Protein AF-A0A485P3T7-F1 (afdb_monomer)

Organism: Lynx pardinus (NCBI:txid191816)

Secondary structure (DSSP, 8-state):
-HHHHHHHHHHHHHHHHHHHHHHHHHHHHHHHHHHHHHHHIIIIIHHHTTSTTSHHHHHHHHHHHHHHHHHHHHHHHHHHHHHHHHHHHHHHHHHHHHHHHHHHHTS-HHHHHHHHHHHHHHHHHHHHHHHHHHHHHHHHHHHHHHHHHHHHHHHHHHHHHHHHHHHHHHHHHHHHHHHHHHHHHHHHHHHHHHHHHHHHHHHHH-----HHHHHHHHHHHHHHHHHHHHHHHHHHHHHHHHHHHHHHHHHHHHHHHHHTTS-----

Foldseek 3Di:
DVVVVVVVVVVVVVVVVVVVVVVVVVVVVVVVVVVVVVCCCPQQCVVCVVPPPDPVSVVSVVVVVVVVVVVVVVVVVVVVVVVVVVVVVVVVVVVVVVVVVVVVVVDDPVVVVVVVVVVVVVVVVVVVVVVVVVVVVVVVVVVVVVVVVVVVVVVVVVVVVVVVVVVVVVVVVVVVVVVVVVVVVVVVVVVVVVVVVVVVVVVVVDDDPDVVVVVVVVVVVVVVVVVVVVVVVVVVVVVVVVVVVVVVVVVVVVVVVVVVPPDDDDD

Mean predicted aligned error: 17.82 Å

InterPro domains:
  IPR025254 CCDC113/CCDC96, coiled-coil [PF13870] (70-243)
  IPR051885 Coiled-coil domain-containing protein involved in ciliogenesis [PTHR15654] (1-259)

Structure (mmCIF, N/CA/C/O backbone):
data_AF-A0A485P3T7-F1
#
_entry.id   AF-A0A485P3T7-F1
#
loop_
_atom_site.group_PDB
_atom_site.id
_atom_site.type_symbol
_atom_site.label_atom_id
_atom_site.label_alt_id
_atom_site.label_comp_id
_atom_site.label_asym_id
_atom_site.label_entity_id
_atom_site.label_seq_id
_atom_site.pdbx_PDB_ins_code
_atom_site.Cartn_x
_atom_site.Cartn_y
_atom_site.Cartn_z
_atom_site.occupancy
_atom_site.B_iso_or_equiv
_atom_site.auth_seq_id
_atom_site.auth_comp_id
_atom_site.auth_asym_id
_atom_site.auth_atom_id
_atom_site.pdbx_PDB_model_num
ATOM 1 N N . MET A 1 1 ? 44.878 -14.339 -35.092 1.00 63.25 1 MET A N 1
ATOM 2 C CA . MET A 1 1 ? 44.291 -15.237 -36.116 1.00 63.25 1 MET A CA 1
ATOM 3 C C . MET A 1 1 ? 42.982 -14.728 -36.736 1.00 63.25 1 MET A C 1
ATOM 5 O O . MET A 1 1 ? 42.980 -14.474 -37.932 1.00 63.25 1 MET A O 1
ATOM 9 N N . LYS A 1 2 ? 41.863 -14.550 -36.001 1.00 70.31 2 LYS A N 1
ATOM 10 C CA . LYS A 1 2 ? 40.599 -14.056 -36.612 1.00 70.31 2 LYS A CA 1
ATOM 11 C C . LYS A 1 2 ? 40.710 -12.625 -37.161 1.00 70.31 2 LYS A C 1
ATOM 13 O O . LYS A 1 2 ? 40.233 -12.372 -38.265 1.00 70.31 2 LYS A O 1
ATOM 18 N N . ASP A 1 3 ? 41.378 -11.730 -36.439 1.00 76.06 3 ASP A N 1
ATOM 19 C CA . ASP A 1 3 ? 41.554 -10.339 -36.882 1.00 76.06 3 ASP A CA 1
ATOM 20 C C . ASP A 1 3 ? 42.570 -10.203 -38.019 1.00 76.06 3 ASP A C 1
ATOM 22 O O . ASP A 1 3 ? 42.353 -9.431 -38.947 1.00 76.06 3 ASP A O 1
ATOM 26 N N . GLU A 1 4 ? 43.611 -11.037 -38.034 1.00 82.75 4 GLU A N 1
ATOM 27 C CA . GLU A 1 4 ? 44.563 -11.118 -39.154 1.00 82.75 4 GLU A CA 1
ATOM 28 C C . GLU A 1 4 ? 43.875 -11.583 -40.443 1.00 82.75 4 GLU A C 1
ATOM 30 O O . GLU A 1 4 ? 44.068 -10.979 -41.497 1.00 82.75 4 GLU A O 1
ATOM 35 N N . ILE A 1 5 ? 43.005 -12.599 -40.365 1.00 83.31 5 ILE A N 1
ATOM 36 C CA . ILE A 1 5 ? 42.215 -13.060 -41.517 1.00 83.31 5 ILE A CA 1
ATOM 37 C C . ILE A 1 5 ? 41.260 -11.958 -42.002 1.00 83.31 5 ILE A C 1
ATOM 39 O O . ILE A 1 5 ? 41.101 -11.771 -43.210 1.00 83.31 5 ILE A O 1
ATOM 43 N N . ARG A 1 6 ? 40.631 -11.205 -41.089 1.00 82.56 6 ARG A N 1
ATOM 44 C CA . ARG A 1 6 ? 39.770 -10.064 -41.449 1.00 82.56 6 ARG A CA 1
ATOM 45 C C . ARG A 1 6 ? 40.560 -8.959 -42.145 1.00 82.56 6 ARG A C 1
ATOM 47 O O . ARG A 1 6 ? 40.122 -8.471 -43.183 1.00 82.56 6 ARG A O 1
ATOM 54 N N . HIS A 1 7 ? 41.731 -8.615 -41.618 1.00 86.75 7 HIS A N 1
ATOM 55 C CA . HIS A 1 7 ? 42.608 -7.610 -42.208 1.00 86.75 7 HIS A CA 1
ATOM 56 C C . HIS A 1 7 ? 43.090 -8.028 -43.605 1.00 86.75 7 HIS A C 1
ATOM 58 O O . HIS A 1 7 ? 43.011 -7.243 -44.546 1.00 86.75 7 HIS A O 1
ATOM 64 N N . MET A 1 8 ? 43.509 -9.286 -43.780 1.00 89.00 8 MET A N 1
ATOM 65 C CA . MET A 1 8 ? 43.895 -9.813 -45.094 1.00 89.00 8 MET A CA 1
ATOM 66 C C . MET A 1 8 ? 42.755 -9.745 -46.114 1.00 89.00 8 MET A C 1
ATOM 68 O O . MET A 1 8 ? 42.984 -9.329 -47.247 1.00 89.00 8 MET A O 1
ATOM 72 N N . ARG A 1 9 ? 41.524 -10.100 -45.722 1.00 86.88 9 ARG A N 1
ATOM 73 C CA . ARG A 1 9 ? 40.349 -9.985 -46.603 1.00 86.88 9 ARG A CA 1
ATOM 74 C C . ARG A 1 9 ? 40.060 -8.538 -46.986 1.00 86.88 9 ARG A C 1
ATOM 76 O O . ARG A 1 9 ? 39.824 -8.266 -48.154 1.00 86.88 9 ARG A O 1
ATOM 83 N N . ALA A 1 10 ? 40.121 -7.614 -46.028 1.00 86.50 10 ALA A N 1
ATOM 84 C CA . ALA A 1 10 ? 39.911 -6.194 -46.296 1.00 86.50 10 ALA A CA 1
ATOM 85 C C . ALA A 1 10 ? 40.976 -5.615 -47.245 1.00 86.50 10 ALA A C 1
ATOM 87 O O . ALA A 1 10 ? 40.668 -4.743 -48.054 1.00 86.50 10 ALA A O 1
ATOM 88 N N . ASN A 1 11 ? 42.221 -6.093 -47.162 1.00 89.81 11 ASN A N 1
ATOM 89 C CA . ASN A 1 11 ? 43.279 -5.712 -48.097 1.00 89.81 11 ASN A CA 1
ATOM 90 C C . ASN A 1 11 ? 42.995 -6.242 -49.505 1.00 89.81 11 ASN A C 1
ATOM 92 O O . ASN A 1 11 ? 42.979 -5.454 -50.443 1.00 89.81 11 ASN A O 1
ATOM 96 N N . ALA A 1 12 ? 42.709 -7.541 -49.631 1.00 90.94 12 ALA A N 1
ATOM 97 C CA . ALA A 1 12 ? 42.424 -8.168 -50.920 1.00 90.94 12 ALA A CA 1
ATOM 98 C C . ALA A 1 12 ? 41.216 -7.528 -51.623 1.00 90.94 12 ALA A C 1
ATOM 100 O O . ALA A 1 12 ? 41.260 -7.288 -52.824 1.00 90.94 12 ALA A O 1
ATOM 101 N N . GLU A 1 13 ? 40.168 -7.191 -50.868 1.00 90.06 13 GLU A N 1
ATOM 102 C CA . GLU A 1 13 ? 38.990 -6.488 -51.384 1.00 90.06 13 GLU A CA 1
ATOM 103 C C . GLU A 1 13 ? 39.344 -5.090 -51.917 1.00 90.06 13 GLU A C 1
ATOM 105 O O . GLU A 1 13 ? 38.904 -4.699 -52.994 1.00 90.06 13 GLU A O 1
ATOM 110 N N . ARG A 1 14 ? 40.185 -4.336 -5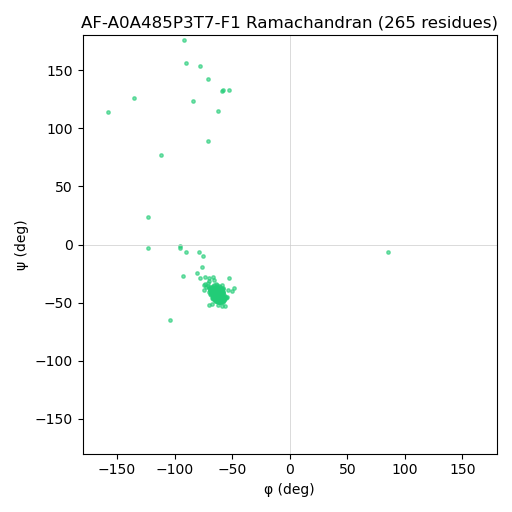1.195 1.00 89.94 14 ARG A N 1
ATOM 111 C CA . ARG A 1 14 ? 40.657 -3.022 -51.661 1.00 89.94 14 ARG A CA 1
ATOM 112 C C . ARG A 1 14 ? 41.475 -3.125 -52.942 1.00 89.94 14 ARG A C 1
ATOM 114 O O . ARG A 1 14 ? 41.328 -2.275 -53.817 1.00 89.94 14 ARG A O 1
ATOM 121 N N . ASP A 1 15 ? 42.333 -4.133 -53.031 1.00 93.06 15 ASP A N 1
ATOM 122 C CA . ASP A 1 15 ? 43.182 -4.344 -54.201 1.00 93.06 15 ASP A CA 1
ATOM 123 C C . ASP A 1 15 ? 42.337 -4.768 -55.412 1.00 93.06 15 ASP A C 1
ATOM 125 O O . ASP A 1 15 ? 42.531 -4.243 -56.508 1.00 93.06 15 ASP A O 1
ATOM 129 N N . LEU A 1 16 ? 41.334 -5.630 -55.208 1.00 94.00 16 LEU A N 1
ATOM 130 C CA . LEU A 1 16 ? 40.371 -6.011 -56.243 1.00 94.00 16 LEU A CA 1
ATOM 131 C C . LEU A 1 16 ? 39.621 -4.787 -56.783 1.00 94.00 16 LEU A C 1
ATOM 133 O O . LEU A 1 16 ? 39.669 -4.528 -57.983 1.00 94.00 16 LEU A O 1
ATOM 137 N N . GLN A 1 17 ? 39.027 -3.983 -55.896 1.00 92.62 17 GLN A N 1
ATOM 138 C CA . GLN A 1 17 ? 38.316 -2.756 -56.276 1.00 92.62 17 GLN A CA 1
ATOM 139 C C . GLN A 1 17 ? 39.223 -1.763 -57.015 1.00 92.62 17 GLN A C 1
ATOM 141 O O . GLN A 1 17 ? 38.782 -1.053 -57.920 1.00 92.62 17 GLN A O 1
ATOM 146 N N . HIS A 1 18 ? 40.507 -1.695 -56.648 1.00 92.81 18 HIS A N 1
ATOM 147 C CA . HIS A 1 18 ? 41.472 -0.856 -57.349 1.00 92.81 18 HIS A CA 1
ATOM 148 C C . HIS A 1 18 ? 41.729 -1.348 -58.778 1.00 92.81 18 HIS A C 1
ATOM 150 O O . HIS A 1 18 ? 41.745 -0.541 -59.708 1.00 92.81 18 HIS A O 1
ATOM 156 N N . HIS A 1 19 ? 41.910 -2.656 -58.962 1.00 94.31 19 HIS A N 1
ATOM 157 C CA . HIS A 1 19 ? 42.117 -3.246 -60.281 1.00 94.31 19 HIS A CA 1
ATOM 158 C C . HIS A 1 19 ? 40.878 -3.143 -61.174 1.00 94.31 19 HIS A C 1
ATOM 160 O O . HIS A 1 19 ? 41.018 -2.795 -62.345 1.00 94.31 19 HIS A O 1
ATOM 166 N N . GLU A 1 20 ? 39.681 -3.363 -60.628 1.00 94.69 20 GLU A N 1
ATOM 167 C CA . GLU A 1 20 ? 38.414 -3.157 -61.342 1.00 94.69 20 GLU A CA 1
ATOM 168 C C . GLU A 1 20 ? 38.293 -1.715 -61.849 1.00 94.69 20 GLU A C 1
ATOM 170 O O . GLU A 1 20 ? 38.055 -1.498 -63.036 1.00 94.69 20 GLU A O 1
ATOM 175 N N . ALA A 1 21 ? 38.587 -0.725 -61.000 1.00 93.00 21 ALA A N 1
ATOM 176 C CA . ALA A 1 21 ? 38.562 0.682 -61.398 1.00 93.00 21 ALA A CA 1
ATOM 177 C C . ALA A 1 21 ? 39.558 1.009 -62.530 1.00 93.00 21 ALA A C 1
ATOM 179 O O . ALA A 1 21 ? 39.250 1.819 -63.406 1.00 93.00 21 ALA A O 1
ATOM 180 N N . ILE A 1 22 ? 40.744 0.384 -62.538 1.00 94.94 22 ILE A N 1
ATOM 181 C CA . ILE A 1 22 ? 41.731 0.551 -63.621 1.00 94.94 22 ILE A CA 1
ATOM 182 C C . ILE A 1 22 ? 41.206 -0.040 -64.934 1.00 94.94 22 ILE A C 1
ATOM 184 O O . ILE A 1 22 ? 41.377 0.570 -65.992 1.00 94.94 22 ILE A O 1
ATOM 188 N N . ILE A 1 23 ? 40.590 -1.224 -64.882 1.00 95.06 23 ILE A N 1
ATOM 189 C CA . ILE A 1 23 ? 40.032 -1.884 -66.068 1.00 95.06 23 ILE A CA 1
ATOM 190 C C . ILE A 1 23 ? 38.906 -1.029 -66.655 1.00 95.06 23 ILE A C 1
ATOM 192 O O . ILE A 1 23 ? 38.946 -0.714 -67.844 1.00 95.06 23 ILE A O 1
ATOM 196 N N . GLU A 1 24 ? 37.969 -0.571 -65.824 1.00 94.06 24 GLU A N 1
ATOM 197 C CA . GLU A 1 24 ? 36.882 0.313 -66.255 1.00 94.06 24 GLU A CA 1
ATOM 198 C C . GLU A 1 24 ? 37.412 1.617 -66.878 1.00 94.06 24 GLU A C 1
ATOM 200 O O . GLU A 1 24 ? 36.920 2.062 -67.919 1.00 94.06 24 GLU A O 1
ATOM 205 N N . GLU A 1 25 ? 38.451 2.231 -66.294 1.00 93.38 25 GLU A N 1
ATOM 206 C CA . GLU A 1 25 ? 39.099 3.417 -66.871 1.00 93.38 25 GLU A CA 1
ATOM 207 C C . GLU A 1 25 ? 39.685 3.125 -68.260 1.00 93.38 25 GLU A C 1
ATOM 209 O O . GLU A 1 25 ? 39.501 3.911 -69.198 1.00 93.38 25 GLU A O 1
ATOM 214 N N . ALA A 1 26 ? 40.378 1.995 -68.410 1.00 93.88 26 ALA A N 1
ATOM 215 C CA . ALA A 1 26 ? 40.984 1.596 -69.672 1.00 93.88 26 ALA A CA 1
ATOM 216 C C . ALA A 1 26 ? 39.928 1.339 -70.760 1.00 93.88 26 ALA A C 1
ATOM 218 O O . ALA A 1 26 ? 40.103 1.784 -71.899 1.00 93.88 26 ALA A O 1
ATOM 219 N N . GLU A 1 27 ? 38.818 0.686 -70.413 1.00 94.88 27 GLU A N 1
ATOM 220 C CA . GLU A 1 27 ? 37.687 0.452 -71.315 1.00 94.88 27 GLU A CA 1
ATOM 221 C C . GLU A 1 27 ? 37.027 1.764 -71.755 1.00 94.88 27 GLU A C 1
ATOM 223 O O . GLU A 1 27 ? 36.823 1.989 -72.954 1.00 94.88 27 GLU A O 1
ATOM 228 N N . MET A 1 28 ? 36.763 2.678 -70.814 1.00 92.44 28 MET A N 1
ATOM 229 C CA . MET A 1 28 ? 36.232 4.008 -71.130 1.00 92.44 28 MET A CA 1
ATOM 230 C C . MET A 1 28 ? 37.170 4.769 -72.071 1.00 92.44 28 MET A C 1
ATOM 232 O O . MET A 1 28 ? 36.737 5.298 -73.100 1.00 92.44 28 MET A O 1
ATOM 236 N N . ARG A 1 29 ? 38.473 4.766 -71.773 1.00 93.06 29 ARG A N 1
ATOM 237 C CA . ARG A 1 29 ? 39.491 5.425 -72.598 1.00 93.06 29 ARG A CA 1
ATOM 238 C C . ARG A 1 29 ? 39.573 4.822 -73.997 1.00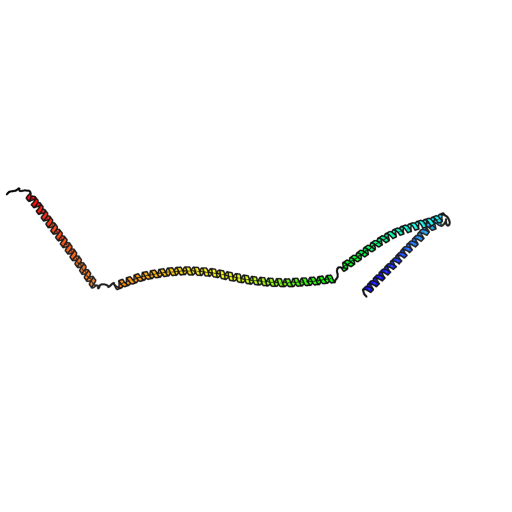 93.06 29 ARG A C 1
ATOM 240 O O . ARG A 1 29 ? 39.725 5.560 -74.971 1.00 93.06 29 ARG A O 1
ATOM 247 N N . TRP A 1 30 ? 39.466 3.502 -74.123 1.00 94.25 30 TRP A N 1
ATOM 248 C CA . TRP A 1 30 ? 39.447 2.828 -75.420 1.00 94.25 30 TRP A CA 1
ATOM 249 C C . TRP A 1 30 ? 38.276 3.313 -76.281 1.00 94.25 30 TRP A C 1
ATOM 251 O O . TRP A 1 30 ? 38.476 3.735 -77.424 1.00 94.25 30 TRP A O 1
ATOM 261 N N . VAL A 1 31 ? 37.068 3.345 -75.709 1.00 95.31 31 VAL A N 1
ATOM 262 C CA . VAL A 1 31 ? 35.861 3.837 -76.390 1.00 95.31 31 VAL A CA 1
ATOM 263 C C . VAL A 1 31 ? 36.021 5.297 -76.826 1.00 95.31 31 VAL A C 1
ATOM 265 O O . VAL A 1 31 ? 35.663 5.649 -77.956 1.00 95.31 31 VAL A O 1
ATOM 268 N N . GLU A 1 32 ? 36.586 6.151 -75.972 1.00 90.44 32 GLU A N 1
ATOM 269 C CA . GLU A 1 32 ? 36.859 7.556 -76.293 1.00 90.44 32 GLU A CA 1
ATOM 270 C C . GLU A 1 32 ? 37.859 7.714 -77.444 1.00 90.44 32 GLU A C 1
ATOM 272 O O . GLU A 1 32 ? 37.621 8.504 -78.360 1.00 90.44 32 GLU A O 1
ATOM 277 N N . VAL A 1 33 ? 38.949 6.941 -77.446 1.00 93.25 33 VAL A N 1
ATOM 278 C CA . VAL A 1 33 ? 39.955 6.969 -78.518 1.00 93.25 33 VAL A CA 1
ATOM 279 C C . VAL A 1 33 ? 39.353 6.497 -79.838 1.00 93.25 33 VAL A C 1
ATOM 281 O O . VAL A 1 33 ? 39.522 7.168 -80.858 1.00 93.25 33 VAL A O 1
ATOM 284 N N . CYS A 1 34 ? 38.606 5.389 -79.841 1.00 95.00 34 CYS A N 1
ATOM 285 C CA . CYS A 1 34 ? 37.917 4.908 -81.040 1.00 95.00 34 CYS A CA 1
ATOM 286 C C . CYS A 1 34 ? 36.968 5.970 -81.609 1.00 95.00 34 CYS A C 1
ATOM 288 O O . CYS A 1 34 ? 36.964 6.214 -82.822 1.00 95.00 34 CYS A O 1
ATOM 290 N N . ARG A 1 35 ? 36.209 6.648 -80.738 1.00 93.00 35 ARG A N 1
ATOM 291 C CA . ARG A 1 35 ? 35.331 7.758 -81.124 1.00 93.00 35 ARG A CA 1
ATOM 292 C C . ARG A 1 35 ? 36.125 8.925 -81.709 1.00 93.00 35 ARG A C 1
ATOM 294 O O . ARG A 1 35 ? 35.800 9.375 -82.804 1.00 93.00 35 ARG A O 1
ATOM 301 N N . ALA A 1 36 ? 37.194 9.361 -81.046 1.00 90.31 36 ALA A N 1
ATOM 302 C CA . ALA A 1 36 ? 38.037 10.463 -81.508 1.00 90.31 36 ALA A CA 1
ATOM 303 C C . ALA A 1 36 ? 38.680 10.168 -82.875 1.00 90.31 36 ALA A C 1
ATOM 305 O O . ALA A 1 36 ? 38.719 11.033 -83.750 1.00 90.31 36 ALA A O 1
ATOM 306 N N . VAL A 1 37 ? 39.133 8.931 -83.103 1.00 92.50 37 VAL A N 1
ATOM 307 C CA . VAL A 1 37 ? 39.666 8.491 -84.401 1.00 92.50 37 VAL A CA 1
ATOM 308 C C . VAL A 1 37 ? 38.584 8.530 -85.482 1.00 92.50 37 VAL A C 1
ATOM 310 O O . VAL A 1 37 ? 38.852 8.973 -86.603 1.00 92.50 37 VAL A O 1
ATOM 313 N N . HIS A 1 38 ? 37.367 8.072 -85.174 1.00 93.44 38 HIS A N 1
ATOM 314 C CA . HIS A 1 38 ? 36.245 8.113 -86.111 1.00 93.44 38 HIS A CA 1
ATOM 315 C C . HIS A 1 38 ? 35.853 9.554 -86.471 1.00 93.44 38 HIS A C 1
ATOM 317 O O . HIS A 1 38 ? 35.751 9.879 -87.656 1.00 93.44 38 HIS A O 1
ATOM 323 N N . GLU A 1 39 ? 35.685 10.419 -85.470 1.00 91.06 39 GLU A N 1
ATOM 324 C CA . GLU A 1 39 ? 35.351 11.837 -85.647 1.00 91.06 39 GLU A CA 1
ATOM 325 C C . GLU A 1 39 ? 36.430 12.565 -86.454 1.00 91.06 39 GLU A C 1
ATOM 327 O O . GLU A 1 39 ? 36.116 13.234 -87.436 1.00 91.06 39 GLU A O 1
ATOM 332 N N . PHE A 1 40 ? 37.714 12.347 -86.153 1.00 91.88 40 PHE A N 1
ATOM 333 C CA . PHE A 1 40 ? 38.808 12.937 -86.926 1.00 91.88 40 PHE A CA 1
ATOM 334 C C . PHE A 1 40 ? 38.803 12.481 -88.392 1.00 91.88 40 PHE A C 1
ATOM 336 O O . PHE A 1 40 ? 38.930 13.295 -89.314 1.00 91.88 40 PHE A O 1
ATOM 343 N N . LYS A 1 41 ? 38.615 11.176 -88.638 1.00 91.44 41 LYS A N 1
ATOM 344 C CA . LYS A 1 41 ? 38.497 10.639 -90.003 1.00 91.44 41 LYS A CA 1
ATOM 345 C C . LYS A 1 41 ? 37.331 11.287 -90.751 1.00 91.44 41 LYS A C 1
ATOM 347 O O . LYS A 1 41 ? 37.482 11.644 -91.921 1.00 91.44 41 LYS A O 1
ATOM 352 N N . LYS A 1 42 ? 36.181 11.430 -90.091 1.00 89.88 42 LYS A N 1
ATOM 353 C CA . LYS A 1 42 ? 34.953 11.978 -90.673 1.00 89.88 42 LYS A CA 1
ATOM 354 C C . LYS A 1 42 ? 35.058 13.479 -90.944 1.00 89.88 42 LYS A C 1
ATOM 356 O O . LYS A 1 42 ? 34.810 13.898 -92.070 1.00 89.88 42 LYS A O 1
ATOM 361 N N . ASP A 1 43 ? 35.444 14.264 -89.948 1.00 86.31 43 ASP A N 1
ATOM 362 C CA . ASP A 1 43 ? 35.284 15.720 -89.967 1.00 86.31 43 ASP A CA 1
ATOM 363 C C . ASP A 1 43 ? 36.522 16.441 -90.516 1.00 86.31 43 ASP A C 1
ATOM 365 O O . ASP A 1 43 ? 36.412 17.530 -91.094 1.00 86.31 43 ASP A O 1
ATOM 369 N N . VAL A 1 44 ? 37.701 15.822 -90.381 1.00 88.44 44 VAL A N 1
ATOM 370 C CA . VAL A 1 44 ? 38.973 16.371 -90.861 1.00 88.44 44 VAL A CA 1
ATOM 371 C C . VAL A 1 44 ? 39.412 15.668 -92.142 1.00 88.44 44 VAL A C 1
ATOM 373 O O . VAL A 1 44 ? 39.433 16.310 -93.192 1.00 88.44 44 VAL A O 1
ATOM 376 N N . LEU A 1 45 ? 39.715 14.363 -92.104 1.00 86.69 45 LEU A N 1
ATOM 377 C CA . LEU A 1 45 ? 40.362 13.678 -93.238 1.00 86.69 45 LEU A CA 1
ATOM 378 C C . LEU A 1 45 ? 39.501 13.639 -94.506 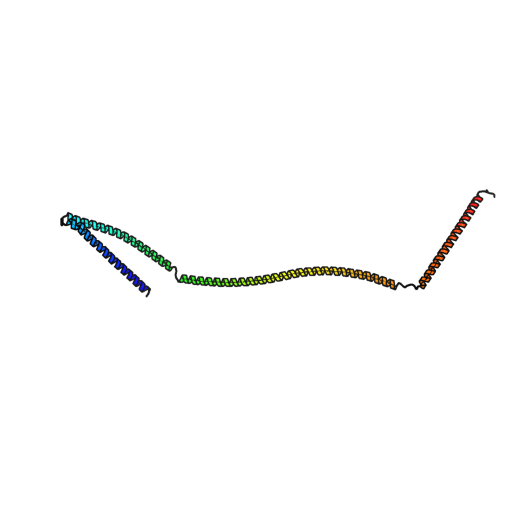1.00 86.69 45 LEU A C 1
ATOM 380 O O . LEU A 1 45 ? 40.010 13.948 -95.585 1.00 86.69 45 LEU A O 1
ATOM 384 N N . LYS A 1 46 ? 38.205 13.311 -94.400 1.00 87.00 46 LYS A N 1
ATOM 385 C CA . LYS A 1 46 ? 37.300 13.331 -95.568 1.00 87.00 46 LYS A CA 1
ATOM 386 C C . LYS A 1 46 ? 37.152 14.740 -96.151 1.00 87.00 46 LYS A C 1
ATOM 388 O O . LYS A 1 46 ? 37.140 14.894 -97.368 1.00 87.00 46 LYS A O 1
ATOM 393 N N . THR A 1 47 ? 37.114 15.763 -95.298 1.00 84.00 47 THR A N 1
ATOM 394 C CA . THR A 1 47 ? 36.951 17.169 -95.700 1.00 84.00 47 THR A CA 1
ATOM 395 C C . THR A 1 47 ? 38.175 17.715 -96.441 1.00 84.00 47 THR A C 1
ATOM 397 O O . THR A 1 47 ? 38.031 18.463 -97.407 1.00 84.00 47 THR A O 1
ATOM 400 N N . ILE A 1 48 ? 39.389 17.341 -96.020 1.00 87.88 48 ILE A N 1
ATOM 401 C CA . ILE A 1 48 ? 40.641 17.859 -96.602 1.00 87.88 48 ILE A CA 1
ATOM 402 C C . ILE A 1 48 ? 41.242 16.958 -97.689 1.00 87.88 48 ILE A C 1
ATOM 404 O O . ILE A 1 48 ? 42.242 17.339 -98.294 1.00 87.88 48 ILE A O 1
ATOM 408 N N . SER A 1 49 ? 40.648 15.790 -97.963 1.00 80.19 49 SER A N 1
ATOM 409 C CA . SER A 1 49 ? 41.197 14.749 -98.851 1.00 80.19 49 SER A CA 1
ATOM 410 C C . SER A 1 49 ? 41.655 15.271 -100.223 1.00 80.19 49 SER A C 1
ATOM 412 O O . SER A 1 49 ? 42.726 14.891 -100.687 1.00 80.19 49 SER A O 1
ATOM 414 N N . LYS A 1 50 ? 40.907 16.200 -100.835 1.00 78.00 50 LYS A N 1
ATOM 415 C CA . LYS A 1 50 ? 41.235 16.801 -102.146 1.00 78.00 50 LYS A CA 1
ATOM 416 C C . LYS A 1 50 ? 42.098 18.072 -102.071 1.00 78.00 50 LYS A C 1
ATOM 418 O O . LYS A 1 50 ? 42.484 18.603 -103.102 1.00 78.00 50 LYS A O 1
ATOM 423 N N . LYS A 1 51 ? 42.365 18.594 -100.868 1.00 79.56 51 LYS A N 1
ATOM 424 C CA . LYS A 1 51 ? 43.082 19.863 -100.616 1.00 79.56 51 LYS A CA 1
ATOM 425 C C . LYS A 1 51 ? 44.316 19.661 -99.728 1.00 79.56 51 LYS A C 1
ATOM 427 O O . LYS A 1 51 ? 44.748 20.583 -99.032 1.00 79.56 51 LYS A O 1
ATOM 432 N N . LYS A 1 52 ? 44.858 18.442 -99.699 1.00 79.19 52 LYS A N 1
ATOM 433 C CA . LYS A 1 52 ? 46.011 18.071 -98.871 1.00 79.19 52 LYS A CA 1
ATOM 434 C C . LYS A 1 52 ? 47.221 18.945 -99.228 1.00 79.19 52 LYS A C 1
ATOM 436 O O . LYS A 1 52 ? 47.511 19.136 -100.401 1.00 79.19 52 LYS A O 1
ATOM 441 N N . GLY A 1 53 ? 47.891 19.495 -98.214 1.00 76.44 53 GLY A N 1
ATOM 442 C CA . GLY A 1 53 ? 49.016 20.426 -98.386 1.00 76.44 53 GLY A CA 1
ATOM 443 C C . GLY A 1 53 ? 48.619 21.898 -98.565 1.00 76.44 53 GLY A C 1
ATOM 444 O O . GLY A 1 53 ? 49.490 22.759 -98.548 1.00 76.44 53 GLY A O 1
ATOM 445 N N . SER A 1 54 ? 47.323 22.215 -98.688 1.00 88.00 54 SER A N 1
ATOM 446 C CA . SER A 1 54 ? 46.861 23.608 -98.730 1.00 88.00 54 SER A CA 1
ATOM 447 C C . SER A 1 54 ? 46.822 24.254 -97.343 1.00 88.00 54 SER A C 1
ATOM 449 O O . SER A 1 54 ? 46.569 23.588 -96.336 1.00 88.00 54 SER A O 1
ATOM 451 N N . ILE A 1 55 ? 46.955 25.583 -97.307 1.00 86.50 55 ILE A N 1
ATOM 452 C CA . ILE A 1 55 ? 46.795 26.401 -96.093 1.00 86.50 55 ILE A CA 1
ATOM 453 C C . ILE A 1 55 ? 45.442 26.120 -95.414 1.00 86.50 55 ILE A C 1
ATOM 455 O O . ILE A 1 55 ? 45.375 25.985 -94.194 1.00 86.50 55 ILE A O 1
ATOM 459 N N . LEU A 1 56 ? 44.375 25.941 -96.202 1.00 84.31 56 LEU A N 1
ATOM 460 C CA . LEU A 1 56 ? 43.034 25.641 -95.693 1.00 84.31 56 LEU A CA 1
ATOM 461 C C . LEU A 1 56 ? 42.962 24.275 -94.987 1.00 84.31 56 LEU A C 1
ATOM 463 O O . LEU A 1 56 ? 42.265 24.133 -93.981 1.00 84.31 56 LEU A O 1
ATOM 467 N N . ALA A 1 57 ? 43.682 23.266 -95.489 1.00 87.44 57 ALA A N 1
ATOM 468 C CA . ALA A 1 57 ? 43.757 21.962 -94.833 1.00 87.44 57 ALA A CA 1
ATOM 469 C C . ALA A 1 57 ? 44.486 22.056 -93.485 1.00 87.44 57 ALA A C 1
ATOM 471 O O . ALA A 1 57 ? 44.000 21.510 -92.495 1.00 87.44 57 ALA A O 1
ATOM 472 N N . THR A 1 58 ? 45.590 22.806 -93.425 1.00 88.56 58 THR A N 1
ATOM 473 C CA . THR A 1 58 ? 46.322 23.065 -92.175 1.00 88.56 58 THR A CA 1
ATOM 474 C C . THR A 1 58 ? 45.455 23.820 -91.166 1.00 88.56 58 THR A C 1
ATOM 476 O O . THR A 1 58 ? 45.357 23.400 -90.017 1.00 88.56 58 THR A O 1
ATOM 479 N N . GLN A 1 59 ? 44.738 24.865 -91.593 1.00 89.31 59 GLN A N 1
ATOM 480 C CA . GLN A 1 59 ? 43.797 25.605 -90.739 1.00 89.31 59 GLN A CA 1
ATOM 481 C C . GLN A 1 59 ? 42.691 24.711 -90.166 1.00 89.31 59 GLN A C 1
ATOM 483 O O . GLN A 1 59 ? 42.338 24.839 -88.995 1.00 89.31 59 GLN A O 1
ATOM 488 N N . LYS A 1 60 ? 42.158 23.770 -90.956 1.00 89.12 60 LYS A N 1
ATOM 489 C CA . LYS A 1 60 ? 41.129 22.832 -90.484 1.00 89.12 60 LYS A CA 1
ATOM 490 C C . LYS A 1 60 ? 41.663 21.879 -89.410 1.00 89.12 60 LYS A C 1
ATOM 492 O O . LYS A 1 60 ? 40.950 21.612 -88.444 1.00 89.12 60 LYS A O 1
ATOM 497 N N . VAL A 1 61 ? 42.895 21.387 -89.568 1.00 90.31 61 VAL A N 1
ATOM 498 C CA . VAL A 1 61 ? 43.565 20.543 -88.565 1.00 90.31 61 VAL A CA 1
ATOM 499 C C . VAL A 1 61 ? 43.851 21.341 -87.291 1.00 90.31 61 VAL A C 1
ATOM 501 O O . VAL A 1 61 ? 43.530 20.861 -86.208 1.00 90.31 61 VAL A O 1
ATOM 504 N N . MET A 1 62 ? 44.377 22.567 -87.407 1.00 91.31 62 MET A N 1
ATOM 505 C CA . MET A 1 62 ? 44.633 23.439 -86.250 1.00 91.31 62 MET A CA 1
ATOM 506 C C . MET A 1 62 ? 43.348 23.730 -85.473 1.00 91.31 62 MET A C 1
ATOM 508 O O . MET A 1 62 ? 43.305 23.491 -84.271 1.00 91.31 62 MET A O 1
ATOM 512 N N . LYS A 1 63 ? 42.267 24.112 -86.167 1.00 91.94 63 LYS A N 1
ATOM 513 C CA . LYS A 1 63 ? 40.966 24.351 -85.530 1.00 91.94 63 LYS A CA 1
ATOM 514 C C . LYS A 1 63 ? 40.436 23.114 -84.798 1.00 91.94 63 LYS A C 1
ATOM 516 O O . LYS A 1 63 ? 39.934 23.232 -83.689 1.00 91.94 63 LYS A O 1
ATOM 521 N N . TYR A 1 64 ? 40.560 21.923 -85.391 1.00 92.12 64 TYR A N 1
ATOM 522 C CA . TYR A 1 64 ? 40.171 20.680 -84.717 1.00 92.12 64 TYR A CA 1
ATOM 523 C C . TYR A 1 64 ? 40.979 20.453 -83.432 1.00 92.12 64 TYR A C 1
ATOM 525 O O . TYR A 1 64 ? 40.407 20.100 -82.404 1.00 92.12 64 TYR A O 1
ATOM 533 N N . ILE A 1 65 ? 42.297 20.673 -83.470 1.00 91.00 65 ILE A N 1
ATOM 534 C CA . ILE A 1 65 ? 43.165 20.533 -82.293 1.00 91.00 65 ILE A CA 1
ATOM 535 C C . ILE A 1 65 ? 42.775 21.548 -81.208 1.00 91.00 65 ILE A C 1
ATOM 537 O O . ILE A 1 65 ? 42.661 21.170 -80.043 1.00 91.00 65 ILE A O 1
ATOM 541 N N . GLU A 1 66 ? 42.522 22.805 -81.575 1.00 94.56 66 GLU A N 1
ATOM 542 C CA . GLU A 1 66 ? 42.059 23.855 -80.658 1.00 94.56 66 GLU A CA 1
ATOM 543 C C . GLU A 1 66 ? 40.708 23.506 -80.019 1.00 94.56 66 GLU A C 1
ATOM 545 O O . GLU A 1 66 ? 40.578 23.540 -78.793 1.00 94.56 66 GLU A O 1
ATOM 550 N N . ASP A 1 67 ? 39.722 23.098 -80.823 1.00 93.19 67 ASP A N 1
ATOM 551 C CA . ASP A 1 67 ? 38.398 22.690 -80.345 1.00 93.19 67 ASP A CA 1
ATOM 552 C C . ASP A 1 67 ? 38.497 21.482 -79.394 1.00 93.19 67 ASP A C 1
ATOM 554 O O . ASP A 1 67 ? 37.829 21.443 -78.356 1.00 93.19 67 ASP A O 1
ATOM 558 N N . MET A 1 68 ? 39.359 20.506 -79.703 1.00 90.81 68 MET A N 1
ATOM 559 C CA . MET A 1 68 ? 39.601 19.341 -78.845 1.00 90.81 68 MET A CA 1
ATOM 560 C C . MET A 1 68 ? 40.311 19.708 -77.541 1.00 90.81 68 MET A C 1
ATOM 562 O O . MET A 1 68 ? 39.919 19.211 -76.482 1.00 90.81 68 MET A O 1
ATOM 566 N N . ASN A 1 69 ? 41.303 20.600 -77.585 1.00 93.12 69 ASN A N 1
ATOM 567 C CA . ASN A 1 69 ? 41.960 21.113 -76.383 1.00 93.12 69 ASN A CA 1
ATOM 568 C C . ASN A 1 69 ? 40.945 21.827 -75.482 1.00 93.12 69 ASN A C 1
ATOM 570 O O . ASN A 1 69 ? 40.834 21.481 -74.309 1.00 93.12 69 ASN A O 1
ATOM 574 N N . ARG A 1 70 ? 40.107 22.707 -76.048 1.00 95.75 70 ARG A N 1
ATOM 575 C CA . ARG A 1 70 ? 39.054 23.409 -75.301 1.00 95.75 70 ARG A CA 1
ATOM 576 C C . ARG A 1 70 ? 38.043 22.449 -74.666 1.00 95.75 70 ARG A C 1
ATOM 578 O O . ARG A 1 70 ? 37.635 22.644 -73.523 1.00 95.75 70 ARG A O 1
ATOM 585 N N . ARG A 1 71 ? 37.623 21.398 -75.383 1.00 91.50 71 ARG A N 1
ATOM 586 C CA . ARG A 1 71 ? 36.742 20.351 -74.826 1.00 91.50 71 ARG A CA 1
ATOM 587 C C . ARG A 1 71 ? 37.406 19.616 -73.662 1.00 91.50 71 ARG A C 1
ATOM 589 O O . ARG A 1 71 ? 36.744 19.374 -72.653 1.00 91.50 71 ARG A O 1
ATOM 596 N N . ARG A 1 72 ? 38.692 19.276 -73.795 1.00 91.38 72 ARG A N 1
ATOM 597 C CA . ARG A 1 72 ? 39.465 18.596 -72.750 1.00 91.38 72 ARG A CA 1
ATOM 598 C C . ARG A 1 72 ? 39.633 19.475 -71.511 1.00 91.38 72 ARG A C 1
ATOM 600 O O . ARG A 1 72 ? 39.442 18.972 -70.410 1.00 91.38 72 ARG A O 1
ATOM 607 N N . ASP A 1 73 ? 39.903 20.766 -71.681 1.00 95.06 73 ASP A N 1
ATOM 608 C CA . ASP A 1 73 ? 40.020 21.716 -70.567 1.00 95.06 73 ASP A CA 1
ATOM 609 C C . ASP A 1 73 ? 38.686 21.871 -69.823 1.00 95.06 73 ASP A C 1
ATOM 611 O O . ASP A 1 73 ? 38.630 21.695 -68.607 1.00 95.06 73 ASP A O 1
ATOM 615 N N . ASN A 1 74 ? 37.575 22.030 -70.549 1.00 94.62 74 ASN A N 1
ATOM 616 C CA . ASN A 1 74 ? 36.240 22.057 -69.939 1.00 94.62 74 ASN A CA 1
ATOM 617 C C . ASN A 1 74 ? 35.920 20.770 -69.157 1.00 94.62 74 ASN A C 1
ATOM 619 O O . ASN A 1 74 ? 35.250 20.811 -68.124 1.00 94.62 74 ASN A O 1
ATOM 623 N N . MET A 1 75 ? 36.347 19.608 -69.664 1.00 92.44 75 MET A N 1
ATOM 624 C CA . MET A 1 75 ? 36.155 18.334 -68.969 1.00 92.44 75 MET A CA 1
ATOM 625 C C . MET A 1 75 ? 37.023 18.252 -67.713 1.00 92.44 75 MET A C 1
ATOM 627 O O . MET A 1 75 ? 36.536 17.841 -66.661 1.00 92.44 75 MET A O 1
ATOM 631 N N . LYS A 1 76 ? 38.283 18.685 -67.800 1.00 95.00 76 LYS A N 1
ATOM 632 C CA . LYS A 1 76 ? 39.206 18.749 -66.664 1.00 95.00 76 LYS A CA 1
ATOM 633 C C . LYS A 1 76 ? 38.615 19.577 -65.523 1.00 95.00 76 LYS A C 1
ATOM 635 O O . LYS A 1 76 ? 38.613 19.105 -64.387 1.00 95.00 76 LYS A O 1
ATOM 640 N N . ASP A 1 77 ? 38.059 20.748 -65.816 1.00 95.19 77 ASP A N 1
ATOM 641 C CA . ASP A 1 77 ? 37.462 21.615 -64.794 1.00 95.19 77 ASP A CA 1
ATOM 642 C C . ASP A 1 77 ? 36.240 20.961 -64.133 1.00 95.19 77 ASP A C 1
ATOM 644 O O . ASP A 1 77 ? 36.127 20.936 -62.903 1.00 95.19 77 ASP A O 1
ATOM 648 N N . LYS A 1 78 ? 35.363 20.327 -64.927 1.00 95.69 78 LYS A N 1
ATOM 649 C CA . LYS A 1 78 ? 34.217 19.557 -64.407 1.00 95.69 78 LYS A CA 1
ATOM 650 C C . LYS A 1 78 ? 34.657 18.404 -63.505 1.00 95.69 78 LYS A C 1
ATOM 652 O O . LYS A 1 78 ? 34.082 18.206 -62.432 1.00 95.69 78 LYS A O 1
ATOM 657 N N . LEU A 1 79 ? 35.673 17.648 -63.921 1.00 94.12 79 LEU A N 1
ATOM 658 C CA . LEU A 1 79 ? 36.218 16.538 -63.140 1.00 94.12 79 LEU A CA 1
ATOM 659 C C . LEU A 1 79 ? 36.885 17.031 -61.852 1.00 94.12 79 LEU A C 1
ATOM 661 O O . LEU A 1 79 ? 36.705 16.405 -60.809 1.00 94.12 79 LEU A O 1
ATOM 665 N N . CYS A 1 80 ? 37.586 18.166 -61.889 1.00 96.25 80 CYS A N 1
ATOM 666 C CA . CYS A 1 80 ? 38.198 18.777 -60.711 1.00 96.25 80 CYS A CA 1
ATOM 667 C C . CYS A 1 80 ? 37.142 19.132 -59.651 1.00 96.25 80 CYS A C 1
ATOM 669 O O . CYS A 1 80 ? 37.250 18.704 -58.499 1.00 96.25 80 CYS A O 1
ATOM 671 N N . LEU A 1 81 ? 36.064 19.816 -60.054 1.00 96.12 81 LEU A N 1
ATOM 672 C CA . LEU A 1 81 ? 34.953 20.160 -59.158 1.00 96.12 81 LEU A CA 1
ATOM 673 C C . LEU A 1 81 ? 34.284 18.912 -58.564 1.00 96.12 81 LEU A C 1
ATOM 675 O O . LEU A 1 81 ? 34.046 18.843 -57.354 1.00 96.12 81 LEU A O 1
ATOM 679 N N . LYS A 1 82 ? 34.034 17.889 -59.392 1.00 96.50 82 LYS A N 1
ATOM 680 C CA . LYS A 1 82 ? 33.455 16.619 -58.931 1.00 96.50 82 LYS A CA 1
ATOM 681 C C . LYS A 1 82 ? 34.384 15.893 -57.954 1.00 96.50 82 LYS A C 1
ATOM 683 O O . LYS A 1 82 ? 33.915 15.374 -56.944 1.00 96.50 82 LYS A O 1
ATOM 688 N N . ASN A 1 83 ? 35.695 15.898 -58.201 1.00 95.50 83 ASN A N 1
ATOM 689 C CA . ASN A 1 83 ? 36.684 15.286 -57.314 1.00 95.50 83 ASN A CA 1
ATOM 690 C C . ASN A 1 83 ? 36.710 15.959 -55.933 1.00 95.50 83 ASN A C 1
ATOM 692 O O . ASN A 1 83 ? 36.711 15.265 -54.916 1.00 95.50 83 ASN A O 1
ATOM 696 N N . VAL A 1 84 ? 36.681 17.295 -55.886 1.00 97.00 84 VAL A N 1
ATOM 697 C CA . VAL A 1 84 ? 36.615 18.050 -54.623 1.00 97.00 84 VAL A CA 1
ATOM 698 C C . VAL A 1 84 ? 35.327 17.726 -53.861 1.00 97.00 84 VAL A C 1
ATOM 700 O O . VAL A 1 84 ? 35.388 17.418 -52.670 1.00 97.00 84 VAL A O 1
ATOM 703 N N . SER A 1 85 ? 34.177 17.712 -54.543 1.00 96.62 85 SER A N 1
ATOM 704 C CA . SER A 1 85 ? 32.883 17.364 -53.938 1.00 96.62 85 SER A CA 1
ATOM 705 C C . SER A 1 85 ? 32.879 15.949 -53.340 1.00 96.62 85 SER A C 1
ATOM 707 O O . SER A 1 85 ? 32.545 15.767 -52.166 1.00 96.62 85 SER A O 1
ATOM 709 N N . LEU A 1 86 ? 33.354 14.954 -54.097 1.00 96.75 86 LEU A N 1
ATOM 710 C CA . LEU A 1 86 ? 33.443 13.566 -53.633 1.00 96.75 86 LEU A CA 1
ATOM 711 C C . LEU A 1 86 ? 34.419 13.404 -52.461 1.00 96.75 86 LEU A C 1
ATOM 713 O O . LEU A 1 86 ? 34.136 12.656 -51.526 1.00 96.75 86 LEU A O 1
ATOM 717 N N . LYS A 1 87 ? 35.544 14.135 -52.449 1.00 96.38 87 LYS A N 1
ATOM 718 C CA . LYS A 1 87 ? 36.477 14.145 -51.307 1.00 96.38 87 LYS A CA 1
ATOM 719 C C . LYS A 1 87 ? 35.812 14.657 -50.029 1.00 96.38 87 LYS A C 1
ATOM 721 O O . LYS A 1 87 ? 36.029 14.075 -48.966 1.00 96.38 87 LYS A O 1
ATOM 726 N N . VAL A 1 88 ? 35.003 15.714 -50.117 1.00 96.75 88 VAL A N 1
ATOM 727 C CA . VAL A 1 88 ? 34.249 16.243 -48.966 1.00 96.75 88 VAL A CA 1
ATOM 728 C C . VAL A 1 88 ? 33.205 15.231 -48.492 1.00 96.75 88 VAL A C 1
ATOM 730 O O . VAL A 1 88 ? 33.135 14.948 -47.295 1.00 96.75 88 VAL A O 1
ATOM 733 N N . GLN A 1 89 ? 32.449 14.626 -49.412 1.00 96.12 89 GLN A N 1
ATOM 734 C CA . GLN A 1 89 ? 31.454 13.607 -49.071 1.00 96.12 89 GLN A CA 1
ATOM 735 C C . GLN A 1 89 ? 32.098 12.389 -48.396 1.00 96.12 89 GLN A C 1
ATOM 737 O O . GLN A 1 89 ? 31.625 11.952 -47.349 1.00 96.12 89 GLN A O 1
ATOM 742 N N . ARG A 1 90 ? 33.225 11.895 -48.927 1.00 94.81 90 ARG A N 1
ATOM 743 C CA . ARG A 1 90 ? 34.001 10.806 -48.316 1.00 94.81 90 ARG A CA 1
ATOM 744 C C . ARG A 1 90 ? 34.431 11.152 -46.892 1.00 94.81 90 ARG A C 1
ATOM 746 O O . ARG A 1 90 ? 34.245 10.336 -45.995 1.00 94.81 90 ARG A O 1
ATOM 753 N N . LYS A 1 91 ? 34.980 12.352 -46.665 1.00 95.62 91 LYS A N 1
ATOM 754 C CA . LYS A 1 91 ? 35.374 12.800 -45.317 1.00 95.62 91 LYS A CA 1
ATOM 755 C C . LYS A 1 91 ? 34.183 12.829 -44.356 1.00 95.62 91 LYS A C 1
ATOM 757 O O . LYS A 1 91 ? 34.311 12.350 -43.235 1.00 95.62 91 LYS A O 1
ATOM 762 N N . LYS A 1 92 ? 33.026 13.336 -44.800 1.00 95.81 92 LYS A N 1
ATOM 763 C CA . LYS A 1 92 ? 31.795 13.359 -43.995 1.00 95.81 92 LYS A CA 1
ATOM 764 C C . LYS A 1 92 ? 31.331 11.949 -43.620 1.00 95.81 92 LYS A C 1
ATOM 766 O O . LYS A 1 92 ? 31.039 11.709 -42.454 1.00 95.81 92 LYS A O 1
ATOM 771 N N . MET A 1 93 ? 31.299 11.027 -44.582 1.00 94.38 93 MET A N 1
ATOM 772 C CA . MET A 1 93 ? 30.892 9.638 -44.339 1.00 94.38 93 MET A CA 1
ATOM 773 C C . MET A 1 93 ? 31.835 8.926 -43.366 1.00 94.38 93 MET A C 1
ATOM 775 O O . MET A 1 93 ? 31.369 8.248 -42.457 1.00 94.38 93 MET A O 1
ATOM 779 N N . LEU A 1 94 ? 33.151 9.125 -43.504 1.00 90.94 94 LEU A N 1
ATOM 780 C CA . LEU A 1 94 ? 34.135 8.563 -42.572 1.00 90.94 94 LEU A CA 1
ATOM 781 C C . LEU A 1 94 ? 33.975 9.117 -41.150 1.00 90.94 94 LEU A C 1
ATOM 783 O O . LEU A 1 94 ? 34.103 8.366 -40.189 1.00 90.94 94 LEU A O 1
ATOM 787 N N . LEU A 1 95 ? 33.667 10.409 -41.004 1.00 90.50 95 LEU A N 1
ATOM 788 C CA . LEU A 1 95 ? 33.415 11.004 -39.691 1.00 90.50 95 LEU A CA 1
ATOM 789 C C . LEU A 1 95 ? 32.147 10.431 -39.042 1.00 90.50 95 LEU A C 1
ATOM 791 O O . LEU A 1 95 ? 32.158 10.116 -37.858 1.00 90.50 95 LEU A O 1
ATOM 795 N N . GLN A 1 96 ? 31.072 10.267 -39.816 1.00 89.12 96 GLN A N 1
ATOM 796 C CA . GLN A 1 96 ? 29.834 9.651 -39.330 1.00 89.12 96 GLN A CA 1
ATOM 797 C C . GLN A 1 96 ? 30.035 8.190 -38.925 1.00 89.12 96 GLN A C 1
ATOM 799 O O . GLN A 1 96 ? 29.435 7.750 -37.948 1.00 89.12 96 GLN A O 1
ATOM 804 N N . LEU A 1 97 ? 30.869 7.447 -39.659 1.00 85.81 97 LEU A N 1
ATOM 805 C CA . LEU A 1 97 ? 31.222 6.077 -39.299 1.00 85.81 97 LEU A CA 1
ATOM 806 C C . LEU A 1 97 ? 31.935 6.047 -37.943 1.00 85.81 97 LEU A C 1
ATOM 808 O O . LEU A 1 97 ? 31.473 5.350 -37.048 1.00 85.81 97 LEU A O 1
ATOM 812 N N . ARG A 1 98 ? 32.958 6.892 -37.758 1.00 82.38 98 ARG A N 1
ATOM 813 C CA . ARG A 1 98 ? 33.689 6.988 -36.488 1.00 82.38 98 ARG A CA 1
ATOM 814 C C . ARG A 1 98 ? 32.779 7.356 -35.313 1.00 82.38 98 ARG A C 1
ATOM 816 O O . ARG A 1 98 ? 32.832 6.706 -34.283 1.00 82.38 98 ARG A O 1
ATOM 823 N N . GLN A 1 99 ? 31.903 8.350 -35.477 1.00 81.75 99 GLN A N 1
ATOM 824 C CA . GLN A 1 99 ? 30.948 8.728 -34.425 1.00 81.75 99 GLN A CA 1
ATOM 825 C C . GLN A 1 99 ? 30.021 7.571 -34.039 1.00 81.75 99 GLN A C 1
ATOM 827 O O . GLN A 1 99 ? 29.683 7.412 -32.872 1.00 81.75 99 GLN A O 1
ATOM 832 N N . LYS A 1 100 ? 29.589 6.758 -35.011 1.00 80.38 100 LYS A N 1
ATOM 833 C CA . LYS A 1 100 ? 28.766 5.577 -34.728 1.00 80.38 100 LYS A CA 1
ATOM 834 C C . LYS A 1 100 ? 29.553 4.466 -34.039 1.00 80.38 100 LYS A C 1
ATOM 836 O O . LYS A 1 100 ? 28.978 3.784 -33.200 1.00 80.38 100 LYS A O 1
ATOM 841 N N . GLU A 1 101 ? 30.823 4.288 -34.387 1.00 74.88 101 GLU A N 1
ATOM 842 C CA . GLU A 1 101 ? 31.718 3.340 -33.718 1.00 74.88 101 GLU A CA 1
ATOM 843 C C . GLU A 1 101 ? 31.960 3.756 -32.257 1.00 74.88 101 GLU A C 1
ATOM 845 O O . GLU A 1 101 ? 31.740 2.943 -31.369 1.00 74.88 101 GLU A O 1
ATOM 850 N N . GLU A 1 102 ? 32.261 5.033 -31.992 1.00 69.81 102 GLU A N 1
ATOM 851 C CA . GLU A 1 102 ? 32.452 5.578 -30.634 1.00 69.81 102 GLU A CA 1
ATOM 852 C C . GLU A 1 102 ? 31.173 5.480 -29.770 1.00 69.81 102 GLU A C 1
ATOM 854 O O . GLU A 1 102 ? 31.237 5.155 -28.587 1.00 69.81 102 GLU A O 1
ATOM 859 N N . VAL A 1 103 ? 29.983 5.703 -30.348 1.00 61.50 103 VAL A N 1
ATOM 860 C CA . VAL A 1 103 ? 28.696 5.513 -29.640 1.00 61.50 103 VAL A CA 1
ATOM 861 C C . VAL A 1 103 ? 28.393 4.030 -29.389 1.00 61.50 103 VAL A C 1
ATOM 863 O O . VAL A 1 103 ? 27.768 3.697 -28.385 1.00 61.50 103 VAL A O 1
ATOM 866 N N . GLY A 1 104 ? 28.837 3.134 -30.274 1.00 59.59 104 GLY A N 1
ATOM 867 C CA . GLY A 1 104 ? 28.768 1.687 -30.057 1.00 59.59 104 GLY A CA 1
ATOM 868 C C . GLY A 1 104 ? 29.725 1.199 -28.966 1.00 59.59 104 GLY A C 1
ATOM 869 O O . GLY A 1 104 ? 29.412 0.238 -28.273 1.00 59.59 104 GLY A O 1
ATOM 870 N N . GLU A 1 105 ? 30.848 1.891 -28.775 1.00 58.84 105 GLU A N 1
ATOM 871 C CA . GLU A 1 105 ? 31.836 1.631 -27.721 1.00 58.84 105 GLU A CA 1
ATOM 872 C C . GLU A 1 105 ? 31.373 2.130 -26.338 1.00 58.84 105 GLU A C 1
ATOM 874 O O . GLU A 1 105 ? 31.848 1.655 -25.316 1.00 58.84 105 GLU A O 1
ATOM 879 N N . ALA A 1 106 ? 30.394 3.040 -26.272 1.00 57.94 106 ALA A N 1
ATOM 880 C CA . ALA A 1 106 ? 29.841 3.544 -25.010 1.00 57.94 106 ALA A CA 1
ATOM 881 C C . ALA A 1 106 ? 28.898 2.560 -24.285 1.00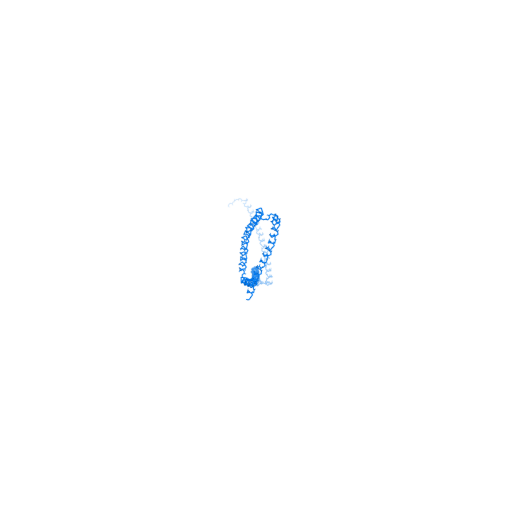 57.94 106 ALA A C 1
ATOM 883 O O . ALA A 1 106 ? 28.509 2.823 -23.149 1.00 57.94 106 ALA A O 1
ATOM 884 N N . LEU A 1 107 ? 28.507 1.452 -24.923 1.00 62.44 107 LEU A N 1
ATOM 885 C CA . LEU A 1 107 ? 27.700 0.397 -24.309 1.00 62.44 107 LEU A CA 1
ATOM 886 C C . LEU A 1 107 ? 28.560 -0.863 -24.170 1.00 62.44 107 LEU A C 1
ATOM 888 O O . LEU A 1 107 ? 28.453 -1.793 -24.970 1.00 62.44 107 LEU A O 1
ATOM 892 N N . HIS A 1 108 ? 29.450 -0.887 -23.177 1.00 70.56 108 HIS A N 1
ATOM 893 C CA . HIS A 1 108 ? 30.269 -2.070 -22.952 1.00 70.56 108 HIS A CA 1
ATOM 894 C C . HIS A 1 108 ? 29.408 -3.205 -22.391 1.00 70.56 108 HIS A C 1
ATOM 896 O O . HIS A 1 108 ? 28.555 -3.004 -21.525 1.00 70.56 108 HIS A O 1
ATOM 902 N N . ASP A 1 109 ? 29.694 -4.439 -22.813 1.00 73.12 109 ASP A N 1
ATOM 903 C CA . ASP A 1 109 ? 29.080 -5.643 -22.235 1.00 73.12 109 ASP A CA 1
ATOM 904 C C . ASP A 1 109 ? 29.236 -5.689 -20.703 1.00 73.12 109 ASP A C 1
ATOM 906 O O . ASP A 1 109 ? 28.376 -6.226 -20.003 1.00 73.12 109 ASP A O 1
ATOM 910 N N . VAL A 1 110 ? 30.308 -5.083 -20.180 1.00 79.44 110 VAL A N 1
ATOM 911 C CA . VAL A 1 110 ? 30.575 -4.928 -18.744 1.00 79.44 110 VAL A CA 1
ATOM 912 C C . VAL A 1 110 ? 29.509 -4.070 -18.061 1.00 79.44 110 VAL A C 1
ATOM 914 O O . VAL A 1 110 ? 28.987 -4.492 -17.032 1.00 79.44 110 VAL A O 1
ATOM 917 N N . ASP A 1 111 ? 29.116 -2.936 -18.646 1.00 83.06 111 ASP A N 1
ATOM 918 C CA . ASP A 1 111 ? 28.080 -2.055 -18.088 1.00 83.06 111 ASP A CA 1
ATOM 919 C C . ASP A 1 111 ? 26.724 -2.773 -18.052 1.00 83.06 111 ASP A C 1
ATOM 921 O O . ASP A 1 111 ? 25.969 -2.696 -17.080 1.00 83.06 111 ASP A O 1
ATOM 925 N N . PHE A 1 112 ? 26.430 -3.557 -19.092 1.00 84.88 112 PHE A N 1
ATOM 926 C CA . PHE A 1 112 ? 25.212 -4.360 -19.139 1.00 84.88 112 PHE A CA 1
ATOM 927 C C . PHE A 1 112 ? 25.218 -5.493 -18.105 1.00 84.88 112 PHE A C 1
ATOM 929 O O . PHE A 1 112 ? 24.183 -5.798 -17.506 1.00 84.88 112 PHE A O 1
ATOM 936 N N . GLN A 1 113 ? 26.371 -6.125 -17.869 1.00 89.19 113 GLN A N 1
ATOM 937 C CA . GLN A 1 113 ? 26.508 -7.107 -16.794 1.00 89.19 113 GLN A CA 1
ATOM 938 C C . GLN A 1 113 ? 26.411 -6.463 -15.411 1.00 89.19 113 GLN A C 1
ATOM 940 O O . GLN A 1 113 ? 25.749 -7.029 -14.542 1.00 89.19 113 GLN A O 1
ATOM 945 N N . GLN A 1 114 ? 26.977 -5.271 -15.218 1.00 92.75 114 GLN A N 1
ATOM 946 C CA . GLN A 1 114 ? 26.846 -4.525 -13.972 1.00 92.75 114 GLN A CA 1
ATOM 947 C C . GLN A 1 114 ? 25.378 -4.204 -13.669 1.00 92.75 114 GLN A C 1
ATOM 949 O O . GLN A 1 114 ? 24.901 -4.535 -12.586 1.00 92.75 114 GLN A O 1
ATOM 954 N N . LEU A 1 115 ? 24.622 -3.685 -14.643 1.00 93.25 115 LEU A N 1
ATOM 955 C CA . LEU A 1 115 ? 23.187 -3.424 -14.476 1.00 93.25 115 LEU A CA 1
ATOM 956 C C . LEU A 1 115 ? 22.395 -4.686 -14.113 1.00 93.25 115 LEU A C 1
ATOM 958 O O . LEU A 1 115 ? 21.463 -4.626 -13.313 1.00 93.25 115 LEU A O 1
ATOM 962 N N . LYS A 1 116 ? 22.756 -5.844 -14.676 1.00 95.69 116 LYS A N 1
ATOM 963 C CA . LYS A 1 116 ? 22.128 -7.124 -14.310 1.00 95.69 116 LYS A CA 1
ATOM 964 C C . LYS A 1 116 ? 22.419 -7.518 -12.866 1.00 95.69 116 LYS A C 1
ATOM 966 O O . LYS A 1 116 ? 21.511 -7.999 -12.191 1.00 95.69 116 LYS A O 1
ATOM 971 N N . ILE A 1 117 ? 23.654 -7.323 -12.406 1.00 96.31 117 ILE A N 1
ATOM 972 C CA . ILE A 1 117 ? 24.053 -7.609 -11.024 1.00 96.31 117 ILE A CA 1
ATOM 973 C C . ILE A 1 117 ? 23.308 -6.678 -10.064 1.00 96.31 117 ILE A C 1
ATOM 975 O O . ILE A 1 117 ? 22.700 -7.157 -9.111 1.00 96.31 117 ILE A O 1
ATOM 979 N N . GLU A 1 118 ? 23.290 -5.375 -10.343 1.00 97.00 118 GLU A N 1
ATOM 980 C CA . GLU A 1 118 ? 22.583 -4.387 -9.520 1.00 97.00 118 GLU A CA 1
ATOM 981 C C . GLU A 1 118 ? 21.082 -4.688 -9.454 1.00 97.00 118 GLU A C 1
ATOM 983 O O . GLU A 1 118 ? 20.492 -4.697 -8.376 1.00 97.00 118 GLU A O 1
ATOM 988 N N . ASN A 1 119 ? 20.457 -5.023 -10.586 1.00 96.81 119 ASN A N 1
ATOM 989 C CA . ASN A 1 119 ? 19.044 -5.394 -10.618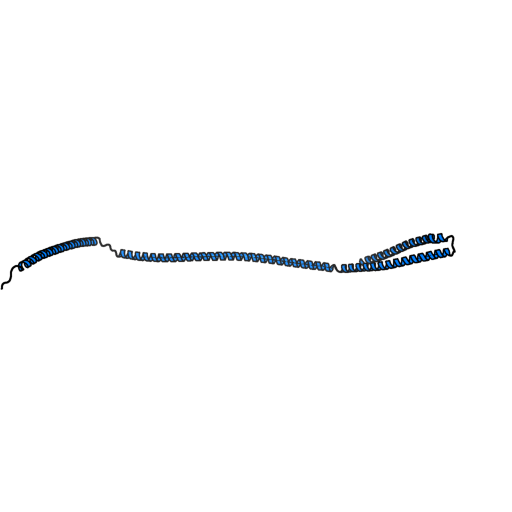 1.00 96.81 119 ASN A CA 1
ATOM 990 C C . ASN A 1 119 ? 18.763 -6.650 -9.775 1.00 96.81 119 ASN A C 1
ATOM 992 O O . ASN A 1 119 ? 17.831 -6.654 -8.973 1.00 96.81 119 ASN A O 1
ATOM 996 N N . ALA A 1 120 ? 19.605 -7.683 -9.884 1.00 97.88 120 ALA A N 1
ATOM 997 C CA . ALA A 1 120 ? 19.483 -8.884 -9.060 1.00 97.88 120 ALA A CA 1
ATOM 998 C C . ALA A 1 120 ? 19.608 -8.570 -7.556 1.00 97.88 120 ALA A C 1
ATOM 1000 O O . AL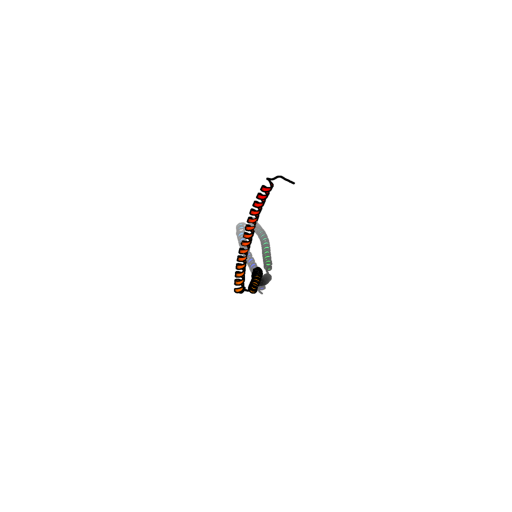A A 1 120 ? 18.795 -9.048 -6.766 1.00 97.88 120 ALA A O 1
ATOM 1001 N N . GLN A 1 121 ? 20.556 -7.712 -7.166 1.00 98.12 121 GLN A N 1
ATOM 1002 C CA . GLN A 1 121 ? 20.727 -7.269 -5.776 1.00 98.12 121 GLN A CA 1
ATOM 1003 C C . GLN A 1 121 ? 19.520 -6.471 -5.262 1.00 98.12 121 GLN A C 1
ATOM 1005 O O . GLN A 1 121 ? 19.082 -6.660 -4.122 1.00 98.12 121 GLN A O 1
ATOM 1010 N N . PHE A 1 122 ? 18.941 -5.598 -6.093 1.00 98.31 122 PHE A N 1
ATOM 1011 C CA . PHE A 1 122 ? 17.730 -4.863 -5.727 1.00 98.31 122 PHE A CA 1
ATOM 1012 C C . PHE A 1 122 ? 16.531 -5.793 -5.563 1.00 98.31 122 PHE A C 1
ATOM 1014 O O . PHE A 1 122 ? 15.783 -5.637 -4.599 1.00 98.31 122 PHE A O 1
ATOM 1021 N N . LEU A 1 123 ? 16.362 -6.778 -6.447 1.00 98.12 123 LEU A N 1
ATOM 1022 C CA . LEU A 1 123 ? 15.294 -7.770 -6.328 1.00 98.12 123 LEU A CA 1
ATOM 1023 C C . LEU A 1 123 ? 15.420 -8.589 -5.040 1.00 98.12 123 LEU A C 1
ATOM 1025 O O . LEU A 1 123 ? 14.428 -8.752 -4.335 1.00 98.12 123 LEU A O 1
ATOM 1029 N N . GLU A 1 124 ? 16.625 -9.039 -4.691 1.00 97.94 124 GLU A N 1
ATOM 1030 C CA . GLU A 1 124 ? 16.872 -9.756 -3.436 1.00 97.94 124 GLU A CA 1
ATOM 1031 C C . GLU A 1 124 ? 16.563 -8.880 -2.211 1.00 97.94 124 GLU A C 1
ATOM 1033 O O . GLU A 1 124 ? 15.897 -9.318 -1.273 1.00 97.94 124 GLU A O 1
ATOM 1038 N N . THR A 1 125 ? 16.963 -7.606 -2.249 1.00 98.31 125 THR A N 1
ATOM 1039 C CA . THR A 1 125 ? 16.664 -6.643 -1.178 1.00 98.31 125 THR A CA 1
ATOM 1040 C C . THR A 1 125 ? 15.158 -6.406 -1.031 1.00 98.31 125 THR A C 1
ATOM 1042 O O . THR A 1 125 ? 14.640 -6.370 0.087 1.00 98.31 125 THR A O 1
ATOM 1045 N N . ILE A 1 126 ? 14.440 -6.255 -2.148 1.00 98.12 126 ILE A N 1
ATOM 1046 C CA . ILE A 1 126 ? 12.981 -6.091 -2.163 1.00 98.12 126 ILE A CA 1
ATOM 1047 C C . ILE A 1 126 ? 12.306 -7.333 -1.579 1.00 98.12 126 ILE A C 1
ATOM 1049 O O . ILE A 1 126 ? 11.407 -7.202 -0.748 1.00 98.12 126 ILE A O 1
ATOM 1053 N N . GLU A 1 127 ? 12.754 -8.525 -1.966 1.00 98.25 127 GLU A N 1
ATOM 1054 C CA . GLU A 1 127 ? 12.205 -9.785 -1.473 1.00 98.25 127 GLU A CA 1
ATOM 1055 C C . GLU A 1 127 ? 12.424 -9.938 0.040 1.00 98.25 127 GLU A C 1
ATOM 1057 O O . GLU A 1 127 ? 11.475 -10.213 0.777 1.00 98.25 127 GLU A O 1
ATOM 1062 N N . ALA A 1 128 ? 13.630 -9.644 0.537 1.00 98.12 128 ALA A N 1
ATOM 1063 C CA . ALA A 1 128 ? 13.924 -9.644 1.970 1.00 98.12 128 ALA A CA 1
ATOM 1064 C C . ALA A 1 128 ? 13.025 -8.660 2.744 1.00 98.12 128 ALA A C 1
ATOM 1066 O O . ALA A 1 128 ? 12.437 -9.011 3.771 1.00 98.12 128 ALA A O 1
ATOM 1067 N N . LYS A 1 129 ? 12.840 -7.439 2.223 1.00 98.19 129 LYS A N 1
ATOM 1068 C CA . LYS A 1 129 ? 11.959 -6.433 2.840 1.00 98.19 129 LYS A CA 1
ATOM 1069 C C . LYS A 1 129 ? 10.486 -6.832 2.797 1.00 98.19 129 LYS A C 1
ATOM 1071 O O . LYS A 1 129 ? 9.760 -6.582 3.761 1.00 98.19 129 LYS A O 1
ATOM 1076 N N . ASN A 1 130 ? 10.039 -7.492 1.733 1.00 98.19 130 ASN A N 1
ATOM 1077 C CA . ASN A 1 130 ? 8.685 -8.035 1.646 1.00 98.19 130 ASN A CA 1
ATOM 1078 C C . ASN A 1 130 ? 8.454 -9.144 2.678 1.00 98.19 130 ASN A C 1
ATOM 1080 O O . ASN A 1 130 ? 7.405 -9.166 3.325 1.00 98.19 130 ASN A O 1
ATOM 1084 N N . GLN A 1 131 ? 9.433 -10.025 2.887 1.00 98.19 131 GLN A N 1
ATOM 1085 C CA . GLN A 1 131 ? 9.358 -11.061 3.916 1.00 98.19 131 GLN A CA 1
ATOM 1086 C C . GLN A 1 131 ? 9.297 -10.456 5.325 1.00 98.19 131 GLN A C 1
ATOM 1088 O O . GLN A 1 131 ? 8.417 -10.828 6.105 1.00 98.19 131 GLN A O 1
ATOM 1093 N N . GLU A 1 132 ? 10.148 -9.470 5.637 1.00 98.12 132 GLU A N 1
ATOM 1094 C CA . GLU A 1 132 ? 10.077 -8.709 6.897 1.00 98.12 132 GLU A CA 1
ATOM 1095 C C . GLU A 1 132 ? 8.688 -8.075 7.096 1.00 98.12 132 GLU A C 1
ATOM 1097 O O . GLU A 1 132 ? 8.087 -8.189 8.169 1.00 98.12 132 GLU A O 1
ATOM 1102 N N . LEU A 1 133 ? 8.133 -7.451 6.051 1.00 98.31 133 LEU A N 1
ATOM 1103 C CA . LEU A 1 133 ? 6.809 -6.829 6.093 1.00 98.31 133 LEU A CA 1
ATOM 1104 C C . LEU A 1 133 ? 5.699 -7.849 6.380 1.00 98.31 133 LEU A C 1
ATOM 1106 O O . LEU A 1 133 ? 4.785 -7.559 7.155 1.00 98.31 133 LEU A O 1
ATOM 1110 N N . ILE A 1 134 ? 5.760 -9.036 5.772 1.00 98.31 134 ILE A N 1
ATOM 1111 C CA . ILE A 1 134 ? 4.797 -10.115 6.026 1.00 98.31 134 ILE A CA 1
ATOM 1112 C C . ILE A 1 134 ? 4.878 -10.567 7.488 1.00 98.31 134 ILE A C 1
ATOM 1114 O O . ILE A 1 134 ? 3.841 -10.668 8.146 1.00 98.31 134 ILE A O 1
ATOM 1118 N N . GLN A 1 135 ? 6.085 -10.768 8.025 1.00 98.12 135 GLN A N 1
ATOM 1119 C CA . GLN A 1 135 ? 6.267 -11.154 9.429 1.00 98.12 135 GLN A CA 1
ATOM 1120 C C . GLN A 1 135 ? 5.710 -10.097 10.389 1.00 98.12 135 GLN A C 1
ATOM 1122 O O . GLN A 1 135 ? 4.977 -10.426 11.326 1.00 98.12 135 GLN A O 1
ATOM 1127 N N . LEU A 1 136 ? 5.973 -8.815 10.120 1.00 98.12 136 LEU A N 1
ATOM 1128 C CA . LEU A 1 136 ? 5.428 -7.712 10.913 1.00 98.12 136 LEU A CA 1
ATOM 1129 C C . LEU A 1 136 ? 3.898 -7.643 10.836 1.00 98.12 136 LEU A C 1
ATOM 1131 O O . LEU A 1 136 ? 3.247 -7.437 11.862 1.00 98.12 136 LEU A O 1
ATOM 1135 N N . LYS A 1 137 ? 3.302 -7.864 9.658 1.00 98.31 137 LYS A N 1
ATOM 1136 C CA . LYS A 1 137 ? 1.839 -7.922 9.500 1.00 98.31 137 LYS A CA 1
ATOM 1137 C C . LYS A 1 137 ? 1.223 -9.063 10.307 1.00 98.31 137 LYS A C 1
ATOM 1139 O O . LYS A 1 137 ? 0.218 -8.843 10.982 1.00 98.31 137 LYS A O 1
ATOM 1144 N N . LEU A 1 138 ? 1.830 -10.250 10.286 1.00 98.12 138 LEU A N 1
ATOM 1145 C CA . LEU A 1 138 ? 1.375 -11.393 11.084 1.00 98.12 138 LEU A CA 1
ATOM 1146 C C . LEU A 1 138 ? 1.486 -11.108 12.588 1.00 98.12 138 LEU A C 1
ATOM 1148 O O . LEU A 1 138 ? 0.526 -11.316 13.330 1.00 98.12 138 LEU A O 1
ATOM 1152 N N . ALA A 1 139 ? 2.620 -10.569 13.042 1.00 97.88 139 ALA A N 1
ATOM 1153 C CA . ALA A 1 139 ? 2.823 -10.202 14.442 1.00 97.88 139 ALA A CA 1
ATOM 1154 C C . ALA A 1 139 ? 1.831 -9.122 14.911 1.00 97.88 139 ALA A C 1
ATOM 1156 O O . ALA A 1 139 ? 1.260 -9.232 16.001 1.00 97.88 139 ALA A O 1
ATOM 1157 N N . SER A 1 140 ? 1.581 -8.109 14.075 1.00 97.88 140 SER A N 1
ATOM 1158 C CA . SER A 1 140 ? 0.584 -7.064 14.323 1.00 97.88 140 SER A CA 1
ATOM 1159 C C . SER A 1 140 ? -0.827 -7.655 14.415 1.00 97.88 140 SER A C 1
ATOM 1161 O O . SER A 1 140 ? -1.524 -7.418 15.403 1.00 97.88 140 SER A O 1
ATOM 1163 N N . GLY A 1 141 ? -1.211 -8.515 13.465 1.00 98.25 141 GLY A N 1
ATOM 1164 C CA . GLY A 1 141 ? -2.499 -9.213 13.467 1.00 98.25 141 GLY A CA 1
ATOM 1165 C C . GLY A 1 141 ? -2.713 -10.066 14.720 1.00 98.25 141 GLY A C 1
ATOM 1166 O O . GLY A 1 141 ? -3.737 -9.936 15.390 1.00 98.25 141 GLY A O 1
ATOM 1167 N N . ASN A 1 142 ? -1.718 -10.867 15.110 1.00 97.88 142 ASN A N 1
ATOM 1168 C CA . ASN A 1 142 ? -1.765 -11.688 16.327 1.00 97.88 142 ASN A CA 1
ATOM 1169 C C . ASN A 1 142 ? -1.857 -10.840 17.604 1.00 97.88 142 ASN A C 1
ATOM 1171 O O . ASN A 1 142 ? -2.506 -11.219 18.582 1.00 97.88 142 ASN A O 1
ATOM 1175 N N . THR A 1 143 ? -1.186 -9.689 17.625 1.00 97.75 143 THR A N 1
ATOM 1176 C CA . THR A 1 143 ? -1.247 -8.755 18.756 1.00 97.75 143 THR A CA 1
ATOM 1177 C C . THR A 1 143 ? -2.621 -8.096 18.842 1.00 97.75 143 THR A C 1
ATOM 1179 O O . THR A 1 143 ? -3.185 -8.021 19.932 1.00 97.75 143 THR A O 1
ATOM 1182 N N . LEU A 1 144 ? -3.212 -7.719 17.706 1.00 98.25 144 LEU A N 1
ATOM 1183 C CA . LEU A 1 144 ? -4.564 -7.167 17.640 1.00 98.25 144 LEU A CA 1
ATOM 1184 C C . LEU A 1 144 ? -5.624 -8.186 18.083 1.00 98.25 144 LEU A C 1
ATOM 1186 O O . LEU A 1 144 ? -6.525 -7.844 18.846 1.00 98.25 144 LEU A O 1
ATOM 1190 N N . GLN A 1 145 ? -5.498 -9.450 17.666 1.00 98.06 145 GLN A N 1
ATOM 1191 C CA . GLN A 1 145 ? -6.385 -10.526 18.118 1.00 98.06 145 GLN A CA 1
ATOM 1192 C C . GLN A 1 145 ? -6.319 -10.714 19.638 1.00 98.06 145 GLN A C 1
ATOM 1194 O O . GLN A 1 145 ? -7.358 -10.749 20.299 1.00 98.06 145 GLN A O 1
ATOM 1199 N N . ARG A 1 146 ? -5.107 -10.764 20.212 1.00 98.00 146 ARG A N 1
ATOM 1200 C CA . ARG A 1 146 ? -4.925 -10.836 21.672 1.00 98.00 146 ARG A CA 1
ATOM 1201 C C . ARG A 1 146 ? -5.514 -9.620 22.381 1.00 98.00 146 ARG A C 1
ATOM 1203 O O . ARG A 1 146 ? -6.219 -9.788 23.373 1.00 98.00 146 ARG A O 1
ATOM 1210 N N . LEU A 1 147 ? -5.278 -8.415 21.864 1.00 98.19 147 LEU A N 1
ATOM 1211 C CA . LEU A 1 147 ? -5.835 -7.182 22.419 1.00 98.19 147 LEU A CA 1
ATOM 1212 C C . LEU A 1 147 ? -7.368 -7.219 22.442 1.00 98.19 147 LEU A C 1
ATOM 1214 O O . LEU A 1 147 ? -7.970 -6.920 23.469 1.00 98.19 147 LEU A O 1
ATOM 1218 N N . ASN A 1 148 ? -8.002 -7.640 21.348 1.00 98.19 148 ASN A N 1
ATOM 1219 C CA . ASN A 1 148 ? -9.458 -7.755 21.270 1.00 98.19 148 ASN A CA 1
ATOM 1220 C C . ASN A 1 148 ? -10.015 -8.814 22.232 1.00 98.19 148 ASN A C 1
ATOM 1222 O O . ASN A 1 148 ? -11.058 -8.590 22.851 1.00 98.19 148 ASN A O 1
ATOM 1226 N N . ALA A 1 149 ? -9.310 -9.934 22.417 1.00 98.25 149 ALA A N 1
ATOM 1227 C CA . ALA A 1 149 ? -9.684 -10.942 23.406 1.00 98.25 149 ALA A CA 1
ATOM 1228 C C . ALA A 1 149 ? -9.629 -10.382 24.839 1.00 98.25 149 ALA A C 1
ATOM 1230 O O . ALA A 1 149 ? -10.571 -10.572 25.610 1.00 98.25 149 ALA A O 1
ATOM 1231 N N . TYR A 1 150 ? -8.569 -9.643 25.190 1.00 98.25 150 TYR A N 1
ATOM 1232 C CA . TYR A 1 150 ? -8.469 -8.984 26.496 1.00 98.25 150 TYR A CA 1
ATOM 1233 C C . TYR A 1 150 ? -9.513 -7.884 26.680 1.00 98.25 150 TYR A C 1
ATOM 1235 O O . TYR A 1 150 ? -10.120 -7.809 27.744 1.00 98.25 150 TYR A O 1
ATOM 1243 N N . LYS A 1 151 ? -9.782 -7.080 25.646 1.00 98.44 151 LYS A N 1
ATOM 1244 C CA . LYS A 1 151 ? -10.834 -6.058 25.671 1.00 98.44 151 LYS A CA 1
ATOM 1245 C C . LYS A 1 151 ? -12.210 -6.674 25.936 1.00 98.44 151 LYS A C 1
ATOM 1247 O O . LYS A 1 151 ? -12.949 -6.161 26.767 1.00 98.44 151 LYS A O 1
ATOM 1252 N N . SER A 1 152 ? -12.518 -7.798 25.287 1.00 98.19 152 SER A N 1
ATOM 1253 C CA . SER A 1 152 ? -13.788 -8.514 25.477 1.00 98.19 152 SER A CA 1
ATOM 1254 C C . SER A 1 152 ? -13.908 -9.097 26.889 1.00 98.19 152 SER A C 1
ATOM 1256 O O . SER A 1 152 ? -14.941 -8.935 27.532 1.00 98.19 152 SER A O 1
ATOM 1258 N N . LYS A 1 153 ? -12.837 -9.715 27.413 1.00 98.31 153 LYS A N 1
ATOM 1259 C CA . LYS A 1 153 ? -12.798 -10.206 28.803 1.00 98.31 153 LYS A CA 1
ATOM 1260 C C . LYS A 1 153 ? -12.961 -9.082 29.822 1.00 98.31 153 LYS A C 1
ATOM 1262 O O . LYS A 1 153 ? -13.686 -9.249 30.797 1.00 98.31 153 LYS A O 1
ATOM 1267 N N . LEU A 1 154 ? -12.293 -7.951 29.598 1.00 98.19 154 LEU A N 1
ATOM 1268 C CA . LEU A 1 154 ? -12.411 -6.782 30.460 1.00 98.19 154 LEU A CA 1
ATOM 1269 C C . LEU A 1 154 ? -13.851 -6.274 30.468 1.00 98.19 154 LEU A C 1
ATOM 1271 O O . LEU A 1 154 ? -14.419 -6.119 31.540 1.00 98.19 154 LEU A O 1
ATOM 1275 N N . GLN A 1 155 ? -14.456 -6.099 29.291 1.00 98.19 155 GLN A N 1
ATOM 1276 C CA . GLN A 1 155 ? -15.843 -5.661 29.175 1.00 98.19 155 GLN A CA 1
ATOM 1277 C C . GLN A 1 155 ? -16.802 -6.605 29.913 1.00 98.19 155 GLN A C 1
ATOM 1279 O O . GLN A 1 155 ? -17.597 -6.138 30.724 1.00 98.19 155 GLN A O 1
ATOM 1284 N N . GLN A 1 156 ? -16.673 -7.920 29.716 1.00 98.31 156 GLN A N 1
ATOM 1285 C CA . GLN A 1 156 ? -17.488 -8.910 30.426 1.00 98.31 156 GLN A CA 1
ATOM 1286 C C . GLN A 1 156 ? -17.311 -8.816 31.950 1.00 98.31 156 GLN A C 1
ATOM 1288 O O . GLN A 1 156 ? -18.288 -8.862 32.694 1.00 98.31 156 GLN A O 1
ATOM 1293 N N . SER A 1 157 ? -16.071 -8.668 32.428 1.00 97.88 157 SER A N 1
ATOM 1294 C CA . SER A 1 157 ? -15.788 -8.516 33.859 1.00 97.88 157 SER A CA 1
ATOM 1295 C C . SER A 1 157 ? -16.364 -7.217 34.424 1.00 97.88 157 SER A C 1
ATOM 1297 O O . SER A 1 157 ? -16.857 -7.211 35.548 1.00 97.88 157 SER A O 1
ATOM 1299 N N . THR A 1 158 ? -16.314 -6.120 33.667 1.00 98.31 158 THR A N 1
ATOM 1300 C CA . THR A 1 158 ? -16.897 -4.835 34.063 1.00 98.31 158 THR A CA 1
ATOM 1301 C C . THR A 1 158 ? -18.420 -4.917 34.123 1.00 98.31 158 THR A C 1
ATOM 1303 O O . THR A 1 158 ? -19.010 -4.475 35.103 1.00 98.31 158 THR A O 1
ATOM 1306 N N . GLU A 1 159 ? -19.062 -5.526 33.124 1.00 98.31 159 GLU A N 1
ATOM 1307 C CA . GLU A 1 159 ? -20.512 -5.757 33.115 1.00 98.31 159 GLU A CA 1
ATOM 1308 C C . GLU A 1 159 ? -20.950 -6.625 34.303 1.00 98.31 159 GLU A C 1
ATOM 1310 O O . GLU A 1 159 ? -21.927 -6.300 34.979 1.00 98.31 159 GLU A O 1
ATOM 1315 N N . MET A 1 160 ? -20.190 -7.681 34.612 1.00 98.12 160 MET A N 1
ATOM 1316 C CA . MET A 1 160 ? -20.434 -8.532 35.777 1.00 98.12 160 MET A CA 1
ATOM 1317 C C . MET A 1 160 ? -20.261 -7.771 37.095 1.00 98.12 160 MET A C 1
ATOM 1319 O O . MET A 1 160 ? -21.101 -7.913 37.976 1.00 98.12 160 MET A O 1
ATOM 1323 N N . SER A 1 161 ? -19.228 -6.932 37.223 1.00 98.19 161 SER A N 1
ATOM 1324 C CA . SER A 1 161 ? -19.037 -6.076 38.404 1.00 98.19 161 SER A CA 1
ATOM 1325 C C . SER A 1 161 ? -20.230 -5.146 38.605 1.00 98.19 161 SER A C 1
ATOM 1327 O O . SER A 1 161 ? -20.815 -5.133 39.679 1.00 98.19 161 SER A O 1
ATOM 1329 N N . ILE A 1 162 ? -20.658 -4.446 37.548 1.00 98.31 162 ILE A N 1
ATOM 1330 C CA . ILE A 1 162 ? -21.824 -3.550 37.595 1.00 98.31 162 ILE A CA 1
ATOM 1331 C C . ILE A 1 162 ? -23.091 -4.319 37.993 1.00 98.31 162 ILE A C 1
ATOM 1333 O O . ILE A 1 162 ? -23.950 -3.787 38.696 1.00 98.31 162 ILE A O 1
ATOM 1337 N N . HIS A 1 163 ? -23.249 -5.556 37.520 1.00 98.19 163 HIS A N 1
ATOM 1338 C CA . HIS A 1 163 ? -24.381 -6.394 37.896 1.00 98.19 163 HIS A CA 1
ATOM 1339 C C . HIS A 1 163 ? -24.332 -6.801 39.374 1.00 98.19 163 HIS A C 1
ATOM 1341 O O . HIS A 1 163 ? -25.337 -6.654 40.066 1.00 98.19 163 HIS A O 1
ATOM 1347 N N . LEU A 1 164 ? -23.171 -7.242 39.864 1.00 98.25 164 LEU A N 1
ATOM 1348 C CA . LEU A 1 164 ? -22.972 -7.602 41.268 1.00 98.25 164 LEU A CA 1
ATOM 1349 C C . LEU A 1 164 ? -23.177 -6.403 42.197 1.00 98.25 164 LEU A C 1
ATOM 1351 O O . LEU A 1 164 ? -23.837 -6.546 43.219 1.00 98.25 164 LEU A O 1
ATOM 1355 N N . ASP A 1 165 ? -22.705 -5.214 41.821 1.00 98.31 165 ASP A N 1
ATOM 1356 C CA . ASP A 1 165 ? -22.928 -3.987 42.593 1.00 98.31 165 ASP A CA 1
ATOM 1357 C C . ASP A 1 165 ? -24.429 -3.688 42.741 1.00 98.31 165 ASP A C 1
ATOM 1359 O O . ASP A 1 165 ? -24.898 -3.334 43.823 1.00 98.31 165 ASP A O 1
ATOM 1363 N N . LYS A 1 166 ? -25.218 -3.904 41.678 1.00 98.19 166 LYS A N 1
ATOM 1364 C CA . LYS A 1 166 ? -26.685 -3.784 41.739 1.00 98.19 166 LYS A CA 1
ATOM 1365 C C . LYS A 1 166 ? -27.314 -4.842 42.642 1.00 98.19 166 LYS A C 1
ATOM 1367 O O . LYS A 1 166 ? -28.220 -4.510 43.402 1.00 98.19 166 LYS A O 1
ATOM 1372 N N . GLU A 1 167 ? -26.865 -6.095 42.574 1.00 98.31 167 GLU A N 1
ATOM 1373 C CA . GLU A 1 167 ? -27.365 -7.145 43.472 1.00 98.31 167 GLU A CA 1
ATOM 1374 C C . GLU A 1 167 ? -27.047 -6.841 44.937 1.00 98.31 167 GLU A C 1
ATOM 1376 O O . GLU A 1 167 ? -27.911 -7.019 45.794 1.00 98.31 167 GLU A O 1
ATOM 1381 N N . ILE A 1 168 ? -25.837 -6.353 45.226 1.00 98.31 168 ILE A N 1
ATOM 1382 C CA . ILE A 1 168 ? -25.421 -5.949 46.572 1.00 98.31 168 ILE A CA 1
ATOM 1383 C C . ILE A 1 168 ? -26.335 -4.838 47.094 1.00 98.31 168 ILE A C 1
ATOM 1385 O O . ILE A 1 168 ? -26.834 -4.951 48.212 1.00 98.31 168 ILE A O 1
ATOM 1389 N N . LEU A 1 169 ? -26.613 -3.809 46.285 1.00 98.25 169 LEU A N 1
ATOM 1390 C CA . LEU A 1 169 ? -27.542 -2.737 46.661 1.00 98.25 169 LEU A CA 1
ATOM 1391 C C . LEU A 1 169 ? -28.939 -3.281 46.987 1.00 98.25 169 LEU A C 1
ATOM 1393 O O . LEU A 1 169 ? -29.463 -3.003 48.061 1.00 98.25 169 LEU A O 1
ATOM 1397 N N . LEU A 1 170 ? -29.505 -4.124 46.118 1.00 98.19 170 LEU A N 1
ATOM 1398 C CA . LEU A 1 170 ? -30.825 -4.726 46.344 1.00 98.19 170 LEU A CA 1
ATOM 1399 C C . LEU A 1 170 ? -30.863 -5.603 47.604 1.00 98.19 170 LEU A C 1
ATOM 1401 O O . LEU A 1 170 ? -31.861 -5.614 48.325 1.00 98.19 170 LEU A O 1
ATOM 1405 N N . ARG A 1 171 ? -29.788 -6.351 47.884 1.00 97.88 171 ARG A N 1
ATOM 1406 C CA . ARG A 1 171 ? -29.685 -7.167 49.102 1.00 97.88 171 ARG A CA 1
ATOM 1407 C C . ARG A 1 171 ? -29.575 -6.309 50.355 1.00 97.88 171 ARG A C 1
ATOM 1409 O O . ARG A 1 171 ? -30.205 -6.659 51.347 1.00 97.88 171 ARG A O 1
ATOM 1416 N N . ASN A 1 172 ? -28.836 -5.205 50.307 1.00 98.06 172 ASN A N 1
ATOM 1417 C CA . ASN A 1 172 ? -28.743 -4.265 51.424 1.00 98.06 172 ASN A CA 1
ATOM 1418 C C . ASN A 1 172 ? -30.101 -3.610 51.712 1.00 98.06 172 ASN A C 1
ATOM 1420 O O . ASN A 1 172 ? -30.532 -3.609 52.859 1.00 98.06 172 ASN A O 1
ATOM 1424 N N . GLU A 1 173 ? -30.830 -3.162 50.685 1.00 97.94 173 GLU A N 1
ATOM 1425 C CA . GLU A 1 173 ? -32.190 -2.621 50.853 1.00 97.94 173 GLU A CA 1
ATOM 1426 C C . GLU A 1 173 ? -33.161 -3.650 51.455 1.00 97.94 173 GLU A C 1
ATOM 1428 O O . GLU A 1 173 ? -34.032 -3.312 52.258 1.00 97.94 173 GLU A O 1
ATOM 1433 N N . LEU A 1 174 ? -33.042 -4.923 51.061 1.00 97.81 174 LEU A N 1
ATOM 1434 C CA . LEU A 1 174 ? -33.847 -5.999 51.637 1.00 97.81 174 LEU A CA 1
ATOM 1435 C C . LEU A 1 174 ? -33.469 -6.267 53.100 1.00 97.81 174 LEU A C 1
ATOM 1437 O O . LEU A 1 174 ? -34.360 -6.473 53.920 1.00 97.81 174 LEU A O 1
ATOM 1441 N N . LEU A 1 175 ? -32.173 -6.262 53.422 1.00 98.19 175 LEU A N 1
ATOM 1442 C CA . LEU A 1 175 ? -31.689 -6.417 54.793 1.00 98.19 175 LEU A CA 1
ATOM 1443 C C . LEU A 1 175 ? -32.218 -5.300 55.692 1.00 98.19 175 LEU A C 1
ATOM 1445 O O . LEU A 1 175 ? -32.777 -5.611 56.736 1.00 98.19 175 LEU A O 1
ATOM 1449 N N . GLU A 1 176 ? -32.151 -4.039 55.259 1.00 98.12 176 GLU A N 1
ATOM 1450 C CA . GLU A 1 176 ? -32.701 -2.902 56.013 1.00 98.12 176 GLU A CA 1
ATOM 1451 C C . GLU A 1 176 ? -34.204 -3.066 56.295 1.00 98.12 176 GLU A C 1
ATOM 1453 O O . GLU A 1 176 ? -34.671 -2.806 57.407 1.00 98.12 176 GLU A O 1
ATOM 1458 N N . LYS A 1 177 ? -34.979 -3.553 55.314 1.00 97.94 177 LYS A N 1
ATOM 1459 C CA . LYS A 1 177 ? -36.409 -3.848 55.513 1.00 97.94 177 LYS A CA 1
ATOM 1460 C C . LYS A 1 177 ? -36.618 -4.948 56.545 1.00 97.94 177 LYS A C 1
ATOM 1462 O O . LYS A 1 177 ? -37.403 -4.751 57.470 1.00 97.94 177 LYS A O 1
ATOM 1467 N N . ILE A 1 178 ? -35.904 -6.066 56.423 1.00 97.31 178 ILE A N 1
ATOM 1468 C CA . ILE A 1 178 ? -36.004 -7.180 57.375 1.00 97.31 178 ILE A CA 1
ATOM 1469 C C . ILE A 1 178 ? -35.608 -6.714 58.777 1.00 97.31 178 ILE A C 1
ATOM 1471 O O . ILE A 1 178 ? -36.319 -7.007 59.732 1.00 97.31 178 ILE A O 1
ATOM 1475 N N . GLU A 1 179 ? -34.529 -5.946 58.920 1.00 97.56 179 GLU A N 1
ATOM 1476 C CA . GLU A 1 179 ? -34.118 -5.378 60.205 1.00 97.56 179 GLU A CA 1
ATOM 1477 C C . GLU A 1 179 ? -35.232 -4.509 60.805 1.00 97.56 179 GLU A C 1
ATOM 1479 O O . GLU A 1 179 ? -35.612 -4.711 61.960 1.00 97.56 179 GLU A O 1
ATOM 1484 N N . SER A 1 180 ? -35.849 -3.628 60.010 1.00 97.31 180 SER A N 1
ATOM 1485 C CA . SER A 1 180 ? -36.976 -2.807 60.472 1.00 97.31 180 SER A CA 1
ATOM 1486 C C . SER A 1 180 ? -38.197 -3.640 60.903 1.00 97.31 180 SER A C 1
ATOM 1488 O O . SER A 1 180 ? -38.784 -3.383 61.956 1.00 97.31 180 SER A O 1
ATOM 1490 N N . GLU A 1 181 ? -38.544 -4.687 60.147 1.00 97.12 181 GLU A N 1
ATOM 1491 C CA . GLU A 1 181 ? -39.651 -5.597 60.461 1.00 97.12 181 GLU A CA 1
ATOM 1492 C C . GLU A 1 181 ? -39.360 -6.430 61.716 1.00 97.12 181 GLU A C 1
ATOM 1494 O O . GLU A 1 181 ? -40.248 -6.632 62.545 1.00 97.12 181 GLU A O 1
ATOM 1499 N N . THR A 1 182 ? -38.116 -6.884 61.897 1.00 96.75 182 THR A N 1
ATOM 1500 C CA . THR A 1 182 ? -37.708 -7.635 63.092 1.00 96.75 182 THR A CA 1
ATOM 1501 C C . THR A 1 182 ? -37.748 -6.778 64.352 1.00 96.75 182 THR A C 1
ATOM 1503 O O . THR A 1 182 ? -38.237 -7.256 65.374 1.00 96.75 182 THR A O 1
ATOM 1506 N N . LEU A 1 183 ? -37.325 -5.509 64.280 1.00 97.44 183 LEU A N 1
ATOM 1507 C CA . LEU A 1 183 ? -37.458 -4.557 65.387 1.00 97.44 183 LEU A CA 1
ATOM 1508 C C . LEU A 1 183 ? -38.930 -4.333 65.751 1.00 97.44 183 LEU A C 1
ATOM 1510 O O . LEU A 1 183 ? -39.294 -4.408 66.924 1.00 97.44 183 LEU A O 1
ATOM 1514 N N . GLN A 1 184 ? -39.794 -4.139 64.751 1.00 97.06 184 GLN A N 1
ATOM 1515 C CA . GLN A 1 184 ? -41.230 -3.982 64.982 1.00 97.06 184 GLN A CA 1
ATOM 1516 C C . GLN A 1 184 ? -41.843 -5.236 65.631 1.00 97.06 184 GLN A C 1
ATOM 1518 O O . GLN A 1 184 ? -42.599 -5.139 66.600 1.00 97.06 184 GLN A O 1
ATOM 1523 N N . ALA A 1 185 ? -41.485 -6.426 65.142 1.00 97.31 185 ALA A N 1
ATOM 1524 C CA . ALA A 1 185 ? -41.950 -7.691 65.700 1.00 97.31 185 ALA A CA 1
ATOM 1525 C C . ALA A 1 185 ? -41.449 -7.922 67.138 1.00 97.31 185 ALA A C 1
ATOM 1527 O O . ALA A 1 185 ? -42.200 -8.430 67.974 1.00 97.31 185 ALA A O 1
ATOM 1528 N N . GLU A 1 186 ? -40.209 -7.534 67.450 1.00 97.25 186 GLU A N 1
ATOM 1529 C CA . GLU A 1 186 ? -39.645 -7.546 68.806 1.00 97.25 186 GLU A CA 1
ATOM 1530 C C . GLU A 1 186 ? -40.430 -6.629 69.754 1.00 97.25 186 GLU A C 1
ATOM 1532 O O . GLU A 1 186 ? -40.800 -7.052 70.854 1.00 97.25 186 GLU A O 1
ATOM 1537 N N . GLU A 1 187 ? -40.744 -5.401 69.329 1.00 97.06 187 GLU A N 1
ATOM 1538 C CA . GLU A 1 187 ? -41.561 -4.476 70.118 1.00 97.06 187 GLU A CA 1
ATOM 1539 C C . GLU A 1 187 ? -42.958 -5.035 70.392 1.00 97.06 187 GLU A C 1
ATOM 1541 O O . GLU A 1 187 ? -43.454 -4.980 71.523 1.00 97.06 187 GLU A O 1
ATOM 1546 N N . ASP A 1 188 ? -43.608 -5.581 69.367 1.00 96.62 188 ASP A N 1
ATOM 1547 C CA . ASP A 1 188 ? -44.959 -6.117 69.490 1.00 96.62 188 ASP A CA 1
ATOM 1548 C C . ASP A 1 188 ? -44.980 -7.394 70.338 1.00 96.62 188 ASP A C 1
ATOM 1550 O O . ASP A 1 188 ? -45.867 -7.556 71.187 1.00 96.62 188 ASP A O 1
ATOM 1554 N N . ARG A 1 189 ? -43.949 -8.245 70.225 1.00 97.00 189 ARG A N 1
ATOM 1555 C CA . ARG A 1 189 ? -43.709 -9.369 71.142 1.00 97.00 189 ARG A CA 1
ATOM 1556 C C . ARG A 1 189 ? -43.563 -8.879 72.579 1.00 97.00 189 ARG A C 1
ATOM 1558 O O . ARG A 1 189 ? -44.215 -9.430 73.466 1.00 97.00 189 ARG A O 1
ATOM 1565 N N . ALA A 1 190 ? -42.761 -7.843 72.828 1.00 97.12 190 ALA A N 1
ATOM 1566 C CA . ALA A 1 190 ? -42.551 -7.297 74.168 1.00 97.12 190 ALA A CA 1
ATOM 1567 C C . ALA A 1 190 ? -43.850 -6.731 74.775 1.00 97.12 190 ALA A C 1
ATOM 1569 O O . ALA A 1 190 ? -44.163 -7.012 75.938 1.00 97.12 190 ALA A O 1
ATOM 1570 N N . LYS A 1 191 ? -44.653 -5.998 73.987 1.00 96.81 191 LYS A N 1
ATOM 1571 C CA . LYS A 1 191 ? -45.985 -5.506 74.396 1.00 96.81 191 LYS A CA 1
ATOM 1572 C C . LYS A 1 191 ? -46.916 -6.671 74.743 1.00 96.81 191 LYS A C 1
ATOM 1574 O O . LYS A 1 191 ? -47.529 -6.675 75.815 1.00 96.81 191 LYS A O 1
ATOM 1579 N N . ALA A 1 192 ? -46.998 -7.678 73.872 1.00 95.94 192 ALA A N 1
ATOM 1580 C CA . ALA A 1 192 ? -47.829 -8.860 74.084 1.00 95.94 192 ALA A CA 1
ATOM 1581 C C . ALA A 1 192 ? -47.389 -9.661 75.323 1.00 95.94 192 ALA A C 1
ATOM 1583 O O . ALA A 1 192 ? -48.229 -10.053 76.136 1.00 95.94 192 ALA A O 1
ATOM 1584 N N . GLU A 1 193 ? -46.083 -9.853 75.529 1.00 96.69 193 GLU A N 1
ATOM 1585 C CA . GLU A 1 193 ? -45.530 -10.505 76.719 1.00 96.69 193 GLU A CA 1
ATOM 1586 C C . GLU A 1 193 ? -45.839 -9.731 78.004 1.00 96.69 193 GLU A C 1
ATOM 1588 O O . GLU A 1 193 ? -46.186 -10.345 79.017 1.00 96.69 193 GLU A O 1
ATOM 1593 N N . ALA A 1 194 ? -45.745 -8.398 77.988 1.00 96.19 194 ALA A N 1
ATOM 1594 C CA . ALA A 1 194 ? -46.078 -7.564 79.140 1.00 96.19 194 ALA A CA 1
ATOM 1595 C C . ALA A 1 194 ? -47.556 -7.717 79.535 1.00 96.19 194 ALA A C 1
ATOM 1597 O O . ALA A 1 194 ? -47.869 -7.917 80.716 1.00 96.19 194 ALA A O 1
ATOM 1598 N N . VAL A 1 195 ? -48.462 -7.699 78.550 1.00 96.06 195 VAL A N 1
ATOM 1599 C CA . VAL A 1 195 ? -49.896 -7.944 78.765 1.00 96.06 195 VAL A CA 1
ATOM 1600 C C . VAL A 1 195 ? -50.139 -9.367 79.270 1.00 96.06 195 VAL A C 1
ATOM 1602 O O . VAL A 1 195 ? -50.854 -9.541 80.255 1.00 96.06 195 VAL A O 1
ATOM 1605 N N . ASN A 1 196 ? -49.510 -10.380 78.669 1.00 95.38 196 ASN A N 1
ATOM 1606 C CA . ASN A 1 196 ? -49.648 -11.777 79.089 1.00 95.38 196 ASN A CA 1
ATOM 1607 C C . ASN A 1 196 ? -49.174 -11.973 80.540 1.00 95.38 196 ASN A C 1
ATOM 1609 O O . ASN A 1 196 ? -49.891 -12.550 81.355 1.00 95.38 196 ASN A O 1
ATOM 1613 N N . LYS A 1 197 ? -48.021 -11.399 80.913 1.00 95.44 197 LYS A N 1
ATOM 1614 C CA . LYS A 1 197 ? -47.517 -11.396 82.298 1.00 95.44 197 LYS A CA 1
ATOM 1615 C C . LYS A 1 197 ? -48.493 -10.724 83.266 1.00 95.44 197 LYS A C 1
ATOM 1617 O O . LYS A 1 197 ? -48.647 -11.213 84.384 1.00 95.44 197 LYS A O 1
ATOM 1622 N N . ARG A 1 198 ? -49.139 -9.620 82.870 1.00 93.81 198 ARG A N 1
ATOM 1623 C CA . ARG A 1 198 ? -50.170 -8.952 83.685 1.00 93.81 198 ARG A CA 1
ATOM 1624 C C . ARG A 1 198 ? -51.398 -9.842 83.866 1.00 93.81 198 ARG A C 1
ATOM 1626 O O . ARG A 1 198 ? -51.835 -10.020 84.995 1.00 93.81 198 ARG A O 1
ATOM 1633 N N . LEU A 1 199 ? -51.914 -10.428 82.788 1.00 92.62 199 LEU A N 1
ATOM 1634 C CA . LEU A 1 199 ? -53.076 -11.320 82.835 1.00 92.62 199 LEU A CA 1
ATOM 1635 C C . LEU A 1 199 ? -52.799 -12.571 83.676 1.00 92.62 199 LEU A C 1
ATOM 1637 O O . LEU A 1 199 ? -53.640 -12.960 84.476 1.00 92.62 199 LEU A O 1
ATOM 1641 N N . ARG A 1 200 ? -51.606 -13.169 83.564 1.00 92.25 200 ARG A N 1
ATOM 1642 C CA . ARG A 1 200 ? -51.194 -14.296 84.418 1.00 92.25 200 ARG A CA 1
ATOM 1643 C C . ARG A 1 200 ? -51.124 -13.913 85.894 1.00 92.25 200 ARG A C 1
ATOM 1645 O O . ARG A 1 200 ? -51.549 -14.703 86.727 1.00 92.25 200 ARG A O 1
ATOM 1652 N N . ARG A 1 201 ? -50.617 -12.715 86.217 1.00 90.06 201 ARG A N 1
ATOM 1653 C CA . ARG A 1 201 ? -50.636 -12.183 87.591 1.00 90.06 201 ARG A CA 1
ATOM 1654 C C . ARG A 1 201 ? -52.064 -12.006 88.098 1.00 90.06 201 ARG A C 1
ATOM 1656 O O . ARG A 1 201 ? -52.385 -12.540 89.148 1.00 90.06 201 ARG A O 1
ATOM 1663 N N . GLN A 1 202 ? -52.930 -11.369 87.309 1.00 88.81 202 GLN A N 1
ATOM 1664 C CA . GLN A 1 202 ? -54.348 -11.217 87.644 1.00 88.81 202 GLN A CA 1
ATOM 1665 C C . GLN A 1 202 ? -55.038 -12.570 87.844 1.00 88.81 202 GLN A C 1
ATOM 1667 O O . GLN A 1 202 ? -55.805 -12.716 88.782 1.00 88.81 202 GLN A O 1
ATOM 1672 N N . LEU A 1 203 ? -54.744 -13.571 87.009 1.00 86.12 203 LEU A N 1
ATOM 1673 C CA . LEU A 1 203 ? -55.296 -14.919 87.148 1.00 86.12 203 LEU A CA 1
ATOM 1674 C C . LEU A 1 203 ? -54.786 -15.633 88.410 1.00 86.12 203 LEU A C 1
ATOM 1676 O O . LEU A 1 203 ? -55.541 -16.369 89.031 1.00 86.12 203 LEU A O 1
ATOM 1680 N N . ALA A 1 204 ? -53.523 -15.422 88.788 1.00 84.94 204 ALA A N 1
ATOM 1681 C CA . ALA A 1 204 ? -52.948 -15.982 90.010 1.00 84.94 204 ALA A CA 1
ATOM 1682 C C . ALA A 1 204 ? -53.478 -15.295 91.284 1.00 84.94 204 ALA A C 1
ATOM 1684 O O . ALA A 1 204 ? -53.687 -15.961 92.295 1.00 84.94 204 ALA A O 1
ATOM 1685 N N . GLU A 1 205 ? -53.704 -13.979 91.238 1.00 81.75 205 GLU A N 1
ATOM 1686 C CA . GLU A 1 205 ? -54.323 -13.192 92.317 1.00 81.75 205 GLU A CA 1
ATOM 1687 C C . GLU A 1 205 ? -55.834 -13.447 92.424 1.00 81.75 205 GLU A C 1
ATOM 1689 O O . GLU A 1 205 ? -56.413 -13.342 93.506 1.00 81.75 205 GLU A O 1
ATOM 1694 N N . PHE A 1 206 ? -56.480 -13.802 91.310 1.00 76.88 206 PHE A N 1
ATOM 1695 C CA . PHE A 1 206 ? -57.895 -14.136 91.262 1.00 76.88 206 PHE A CA 1
ATOM 1696 C C . PHE A 1 206 ? -58.154 -15.484 91.941 1.00 76.88 206 PHE A C 1
ATOM 1698 O O . PHE A 1 206 ? -58.168 -16.546 91.320 1.00 76.88 206 PHE A O 1
ATOM 1705 N N . GLN A 1 207 ? -58.406 -15.435 93.245 1.00 69.50 207 GLN A N 1
ATOM 1706 C CA . GLN A 1 207 ? -59.015 -16.543 93.963 1.00 69.50 207 GLN A CA 1
ATOM 1707 C C . GLN A 1 207 ? -60.530 -16.481 93.811 1.00 69.50 207 GLN A C 1
ATOM 1709 O O . GLN A 1 207 ? -61.162 -15.495 94.184 1.00 69.50 207 GLN A O 1
ATOM 1714 N N . VAL A 1 208 ? -61.118 -17.564 93.298 1.00 67.56 208 VAL A N 1
ATOM 1715 C CA . VAL A 1 208 ? -62.572 -17.746 93.276 1.00 67.56 208 VAL A CA 1
ATOM 1716 C C . VAL A 1 208 ? -63.059 -17.778 94.727 1.00 67.56 208 VAL A C 1
ATOM 1718 O O . VAL A 1 208 ? -62.697 -18.709 95.456 1.00 67.56 208 VAL A O 1
ATOM 1721 N N . PRO A 1 209 ? -63.868 -16.799 95.180 1.00 67.06 209 PRO A N 1
ATOM 1722 C CA . PRO A 1 209 ? -64.434 -16.847 96.516 1.00 67.06 209 PRO A CA 1
ATOM 1723 C C . PRO A 1 209 ? -65.235 -18.137 96.660 1.00 67.06 209 PRO A C 1
ATOM 1725 O O . PRO A 1 209 ? -66.024 -18.492 95.782 1.00 67.06 209 PRO A O 1
ATOM 1728 N N . GLN A 1 210 ? -65.026 -18.856 97.761 1.00 72.50 210 GLN A N 1
ATOM 1729 C CA . GLN A 1 210 ? -65.760 -20.088 98.029 1.00 72.50 210 GLN A CA 1
ATOM 1730 C C . GLN A 1 210 ? -67.265 -19.797 97.918 1.00 72.50 210 GLN A C 1
ATOM 1732 O O . GLN A 1 210 ? -67.727 -18.808 98.484 1.00 72.50 210 GLN A O 1
ATOM 1737 N N . VAL A 1 211 ? -68.034 -20.631 97.204 1.00 77.62 211 VAL A N 1
ATOM 1738 C CA . VAL A 1 211 ? -69.458 -20.366 96.877 1.00 77.62 211 VAL A CA 1
ATOM 1739 C C . VAL A 1 211 ? -70.263 -19.943 98.112 1.00 77.62 211 VAL A C 1
ATOM 1741 O O . VAL A 1 211 ? -71.079 -19.027 98.057 1.00 77.62 211 VAL A O 1
ATOM 1744 N N . MET A 1 212 ? -69.962 -20.542 99.265 1.00 80.31 212 MET A N 1
ATOM 1745 C CA . MET A 1 212 ? -70.602 -20.218 100.539 1.00 80.31 212 MET A CA 1
ATOM 1746 C C . MET A 1 212 ? -70.313 -18.801 101.055 1.00 80.31 212 MET A C 1
ATOM 1748 O O . MET A 1 212 ? -71.164 -18.230 101.729 1.00 80.31 212 MET A O 1
ATOM 1752 N N . VAL A 1 213 ? -69.150 -18.218 100.757 1.00 80.75 213 VAL A N 1
ATOM 1753 C CA . VAL A 1 213 ? -68.832 -16.815 101.075 1.00 80.75 213 VAL A CA 1
ATOM 1754 C C . VAL A 1 213 ? -69.729 -15.887 100.259 1.00 80.75 213 VAL A C 1
ATOM 1756 O O . VAL A 1 213 ? -70.371 -15.018 100.836 1.00 80.75 213 VAL A O 1
ATOM 1759 N N . TYR A 1 214 ? -69.862 -16.129 98.951 1.00 82.00 214 TYR A N 1
ATOM 1760 C CA . TYR A 1 214 ? -70.748 -15.342 98.088 1.00 82.00 214 TYR A CA 1
ATOM 1761 C C . TYR A 1 214 ? -72.216 -15.435 98.525 1.00 82.00 214 TYR A C 1
ATOM 1763 O O . TYR A 1 214 ? -72.900 -14.420 98.616 1.00 82.00 214 TYR A O 1
ATOM 1771 N N . VAL A 1 215 ? -72.696 -16.640 98.855 1.00 85.19 215 VAL A N 1
ATOM 1772 C CA . VAL A 1 215 ? -74.069 -16.846 99.346 1.00 85.19 215 VAL A CA 1
ATOM 1773 C C . VAL A 1 215 ? -74.308 -16.092 100.657 1.00 85.19 215 VAL A C 1
ATOM 1775 O O . VAL A 1 215 ? -75.330 -15.423 100.789 1.00 85.19 215 VAL A O 1
ATOM 1778 N N . ARG A 1 216 ? -73.362 -16.142 101.607 1.00 86.31 216 ARG A N 1
ATOM 1779 C CA . ARG A 1 216 ? -73.461 -15.398 102.875 1.00 86.31 216 ARG A CA 1
ATOM 1780 C C . ARG A 1 216 ? -73.481 -13.886 102.660 1.00 86.31 216 ARG A C 1
ATOM 1782 O O . ARG A 1 216 ? -74.365 -13.225 103.192 1.00 86.31 216 ARG A O 1
ATOM 1789 N N . GLU A 1 217 ? -72.568 -13.357 101.849 1.00 85.44 217 GLU A N 1
ATOM 1790 C CA . GLU A 1 217 ? -72.527 -11.928 101.500 1.00 85.44 217 GLU A CA 1
ATOM 1791 C C . GLU A 1 217 ? -73.805 -11.478 100.777 1.00 85.44 217 GLU A C 1
ATOM 1793 O O . GLU A 1 217 ? -74.310 -10.379 101.017 1.00 85.44 217 GLU A O 1
ATOM 1798 N N . LYS A 1 218 ? -74.395 -12.340 99.935 1.00 88.75 218 LYS A N 1
ATOM 1799 C CA . LYS A 1 218 ? -75.648 -12.042 99.228 1.00 88.75 218 LYS A CA 1
ATOM 1800 C C . LYS A 1 218 ? -76.865 -12.009 100.157 1.00 88.75 218 LYS A C 1
ATOM 1802 O O . LYS A 1 218 ? -77.748 -11.171 99.983 1.00 88.75 218 LYS A O 1
ATOM 1807 N N . ILE A 1 219 ? -76.905 -12.900 101.148 1.00 87.75 219 ILE A N 1
ATOM 1808 C CA . ILE A 1 219 ? -77.923 -12.875 102.208 1.00 87.75 219 ILE A CA 1
ATOM 1809 C C . ILE A 1 219 ? -77.764 -11.601 103.044 1.00 87.75 219 ILE A C 1
ATOM 1811 O O . ILE A 1 219 ? -78.741 -10.884 103.244 1.00 87.75 219 ILE A O 1
ATOM 1815 N N . LEU A 1 220 ? -76.531 -11.274 103.452 1.00 91.06 220 LEU A N 1
ATOM 1816 C CA . LEU A 1 220 ? -76.226 -10.082 104.244 1.00 91.06 220 LEU A CA 1
ATOM 1817 C C . LEU A 1 220 ? -76.639 -8.793 103.521 1.00 91.06 220 LEU A C 1
ATOM 1819 O O . LEU A 1 220 ? -77.293 -7.941 104.116 1.00 91.06 220 LEU A O 1
ATOM 1823 N N . THR A 1 221 ? -76.317 -8.663 102.231 1.00 89.50 221 THR A N 1
ATOM 1824 C CA . THR A 1 221 ? -76.762 -7.514 101.421 1.00 89.50 221 THR A CA 1
ATOM 1825 C C . THR A 1 221 ? -78.283 -7.435 101.332 1.00 89.50 221 THR A C 1
ATOM 1827 O O . THR A 1 221 ? -78.838 -6.354 101.510 1.00 89.50 221 THR A O 1
ATOM 1830 N N . GLY A 1 222 ? -78.975 -8.563 101.151 1.00 90.56 222 GLY A N 1
ATOM 1831 C CA . GLY A 1 222 ? -80.439 -8.596 101.172 1.00 90.56 222 GLY A CA 1
ATOM 1832 C C . GLY A 1 222 ? -81.044 -8.177 102.519 1.00 90.56 222 GLY A C 1
ATOM 1833 O O . GLY A 1 222 ? -82.070 -7.496 102.554 1.00 90.56 222 GLY A O 1
ATOM 1834 N N . ASP A 1 223 ? -80.424 -8.546 103.639 1.00 90.62 223 ASP A N 1
ATOM 1835 C CA . ASP A 1 223 ? -80.889 -8.155 104.975 1.00 90.62 223 ASP A CA 1
ATOM 1836 C C . ASP A 1 223 ? -80.584 -6.684 105.296 1.00 90.62 223 ASP A C 1
ATOM 1838 O O . ASP A 1 223 ? -81.410 -5.996 105.911 1.00 90.62 223 ASP A O 1
ATOM 1842 N N . LEU A 1 224 ? -79.454 -6.166 104.810 1.00 90.56 224 LEU A N 1
ATOM 1843 C CA . LEU A 1 224 ? -79.124 -4.741 104.854 1.00 90.56 224 LEU A CA 1
ATOM 1844 C C . LEU A 1 224 ? -80.110 -3.909 104.026 1.00 90.56 224 LEU A C 1
ATOM 1846 O O . LEU A 1 224 ? -80.623 -2.904 104.508 1.00 90.56 224 LEU A O 1
ATOM 1850 N N . GLU A 1 225 ? -80.471 -4.352 102.821 1.00 90.50 225 GLU A N 1
ATOM 1851 C CA . GLU A 1 225 ? -81.500 -3.692 102.007 1.00 90.50 225 GLU A CA 1
ATOM 1852 C C . GLU A 1 225 ? -82.864 -3.653 102.717 1.00 90.50 225 GLU A C 1
ATOM 1854 O O . GLU A 1 225 ? -83.552 -2.629 102.697 1.00 90.50 225 GLU A O 1
ATOM 1859 N N . LYS A 1 226 ? -83.265 -4.743 103.389 1.00 90.75 226 LYS A N 1
ATOM 1860 C CA . LYS A 1 226 ? -84.504 -4.771 104.192 1.00 90.75 226 LYS A CA 1
ATOM 1861 C C . LYS A 1 226 ? -84.438 -3.811 105.377 1.00 90.75 226 LYS A C 1
ATOM 1863 O O . LYS A 1 226 ? -85.431 -3.145 105.671 1.00 90.75 226 LYS A O 1
ATOM 1868 N N . THR A 1 227 ? -83.303 -3.742 106.073 1.00 88.56 227 THR A N 1
ATOM 1869 C CA . THR A 1 227 ? -83.132 -2.824 107.210 1.00 88.56 227 THR A CA 1
ATOM 1870 C C . THR A 1 227 ? -83.089 -1.371 106.758 1.00 88.56 227 THR A C 1
ATOM 1872 O O . THR A 1 227 ? -83.731 -0.550 107.406 1.00 88.56 227 THR A O 1
ATOM 1875 N N . ILE A 1 228 ? -82.448 -1.055 105.629 1.00 90.00 228 ILE A N 1
ATOM 1876 C CA . ILE A 1 228 ? -82.511 0.274 105.001 1.00 90.00 228 ILE A CA 1
ATOM 1877 C C . ILE A 1 228 ? -83.967 0.647 104.722 1.00 90.00 228 ILE A C 1
ATOM 1879 O O . ILE A 1 228 ? -84.433 1.653 105.248 1.00 90.00 228 ILE A O 1
ATOM 1883 N N . LYS A 1 229 ? -84.731 -0.209 104.029 1.00 90.94 229 LYS A N 1
ATOM 1884 C CA . LYS A 1 229 ? -86.163 0.034 103.769 1.00 90.94 229 LYS A CA 1
ATOM 1885 C C . LYS A 1 229 ? -86.979 0.215 105.049 1.00 90.94 229 LYS A C 1
ATOM 1887 O O . LYS A 1 229 ? -87.888 1.039 105.101 1.00 90.94 229 LYS A O 1
ATOM 1892 N N . MET A 1 230 ? -86.675 -0.548 106.099 1.00 88.06 230 MET A N 1
ATOM 1893 C CA . MET A 1 230 ? -87.328 -0.399 107.402 1.00 88.06 230 MET A CA 1
ATOM 1894 C C . MET A 1 230 ? -86.997 0.949 108.054 1.00 88.06 230 MET A C 1
ATOM 1896 O O . MET A 1 230 ? -87.883 1.580 108.628 1.00 88.06 230 MET A O 1
ATOM 1900 N N . TRP A 1 231 ? -85.741 1.390 107.992 1.00 88.88 231 TRP A N 1
ATOM 1901 C CA . TRP A 1 231 ? -85.319 2.684 108.519 1.00 88.88 231 TRP A CA 1
ATOM 1902 C C . TRP A 1 231 ? -85.893 3.842 107.709 1.00 88.88 231 TRP A C 1
ATOM 1904 O O . TRP A 1 231 ? -86.415 4.769 108.317 1.00 88.88 231 TRP A O 1
ATOM 1914 N N . GLU A 1 232 ? -85.911 3.752 106.379 1.00 88.50 232 GLU A N 1
ATOM 1915 C CA . GLU A 1 232 ? -86.616 4.693 105.499 1.00 88.50 232 GLU A CA 1
ATOM 1916 C C . GLU A 1 232 ? -88.092 4.806 105.901 1.00 88.50 232 GLU A C 1
ATOM 1918 O O . GLU A 1 232 ? -88.599 5.907 106.100 1.00 88.50 232 GLU A O 1
ATOM 1923 N N . ARG A 1 233 ? -88.761 3.672 106.153 1.00 87.88 233 ARG A N 1
ATOM 1924 C CA . ARG A 1 233 ? -90.146 3.637 106.650 1.00 87.88 233 ARG A CA 1
ATOM 1925 C C . ARG A 1 233 ? -90.300 4.303 108.021 1.00 87.88 233 ARG A C 1
ATOM 1927 O O . ARG A 1 233 ? -91.273 5.012 108.257 1.00 87.88 233 ARG A O 1
ATOM 1934 N N . LYS A 1 234 ? -89.367 4.071 108.952 1.00 88.75 234 LYS A N 1
ATOM 1935 C CA . LYS A 1 234 ? -89.377 4.700 110.287 1.00 88.75 234 LYS A CA 1
ATOM 1936 C C . LYS A 1 234 ? -89.146 6.208 110.206 1.00 88.75 234 LYS A C 1
ATOM 1938 O O . LYS A 1 234 ? -89.811 6.943 110.932 1.00 88.75 234 LYS A O 1
ATOM 1943 N N . VAL A 1 235 ? -88.243 6.658 109.334 1.00 88.31 235 VAL A N 1
ATOM 1944 C CA . VAL A 1 235 ? -88.002 8.080 109.056 1.00 88.31 235 VAL A CA 1
ATOM 1945 C C . VAL A 1 235 ? -89.260 8.710 108.468 1.00 88.31 235 VAL A C 1
ATOM 1947 O O . VAL A 1 235 ? -89.717 9.714 108.996 1.00 88.31 235 VAL A O 1
ATOM 1950 N N . GLU A 1 236 ? -89.903 8.068 107.492 1.00 86.31 236 GLU A N 1
ATOM 1951 C CA . GLU A 1 236 ? -91.171 8.524 106.908 1.00 86.31 236 GLU A CA 1
ATOM 1952 C C . GLU A 1 236 ? -92.277 8.673 107.978 1.00 86.31 236 GLU A C 1
ATOM 1954 O O . GLU A 1 236 ? -92.970 9.691 108.037 1.00 86.31 236 GLU A O 1
ATOM 1959 N N . ILE A 1 237 ? -92.413 7.706 108.897 1.00 84.94 237 ILE A N 1
ATOM 1960 C CA . ILE A 1 237 ? -93.358 7.784 110.029 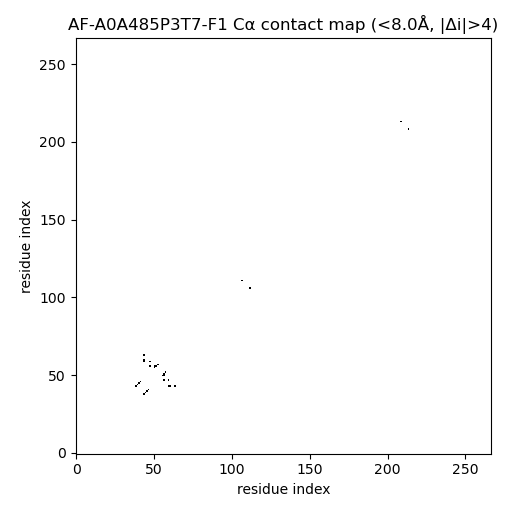1.00 84.94 237 ILE A CA 1
ATOM 1961 C C . ILE A 1 237 ? -92.991 8.928 110.994 1.00 84.94 237 ILE A C 1
ATOM 1963 O O . ILE A 1 237 ? -93.871 9.670 111.442 1.00 84.94 237 ILE A O 1
ATOM 1967 N N . ALA A 1 238 ? -91.709 9.098 111.323 1.00 81.00 238 ALA A N 1
ATOM 1968 C CA . ALA A 1 238 ? -91.235 10.179 112.188 1.00 81.00 238 ALA A CA 1
ATOM 1969 C C . ALA A 1 238 ? -91.450 11.564 111.548 1.00 81.00 238 ALA A C 1
ATOM 1971 O O . ALA A 1 238 ? -91.915 12.491 112.209 1.00 81.00 238 ALA A O 1
ATOM 1972 N N . GLU A 1 239 ? -91.212 11.705 110.245 1.00 83.38 239 GLU A N 1
ATOM 1973 C CA . GLU A 1 239 ? -91.502 12.924 109.489 1.00 83.38 239 GLU A CA 1
ATOM 1974 C C . GLU A 1 239 ? -93.006 13.218 109.449 1.00 83.38 239 GLU A C 1
ATOM 1976 O O . GLU A 1 239 ? -93.425 14.359 109.664 1.00 83.38 239 GLU A O 1
ATOM 1981 N N . MET A 1 240 ? -93.844 12.197 109.243 1.00 79.81 240 MET A N 1
ATOM 1982 C CA . MET A 1 240 ? -95.303 12.334 109.242 1.00 79.81 240 MET A CA 1
ATOM 1983 C C . MET A 1 240 ? -95.867 12.700 110.620 1.00 79.81 240 MET A C 1
ATOM 1985 O O . MET A 1 240 ? -96.748 13.560 110.709 1.00 79.81 240 MET A O 1
ATOM 1989 N N . THR A 1 241 ? -95.342 12.117 111.701 1.00 77.94 241 THR A N 1
ATOM 1990 C CA . THR A 1 241 ? -95.718 12.479 113.080 1.00 77.94 241 THR A CA 1
ATOM 1991 C C . THR A 1 241 ? -95.234 13.882 113.445 1.00 77.94 241 THR A C 1
ATOM 1993 O O . THR A 1 241 ? -96.031 14.669 113.951 1.00 77.94 241 THR A O 1
ATOM 1996 N N . LEU A 1 242 ? -94.001 14.267 113.094 1.00 81.50 242 LEU A N 1
ATOM 1997 C CA . LEU A 1 242 ? -93.495 15.637 113.249 1.00 81.50 242 LEU A CA 1
ATOM 1998 C C . LEU A 1 242 ? -94.355 16.647 112.472 1.00 81.50 242 LEU A C 1
ATOM 2000 O O . LEU A 1 242 ? -94.686 17.716 112.985 1.00 81.50 242 LEU A O 1
ATOM 2004 N N . LYS A 1 243 ? -94.771 16.308 111.246 1.00 81.19 243 LYS A N 1
ATOM 2005 C CA . LYS A 1 243 ? -95.696 17.117 110.435 1.00 81.19 243 LYS A CA 1
ATOM 2006 C C . LYS A 1 243 ? -97.076 17.221 111.094 1.00 81.19 243 LYS A C 1
ATOM 2008 O O . LYS A 1 243 ? -97.685 18.291 111.052 1.00 81.19 243 LYS A O 1
ATOM 2013 N N . GLY A 1 244 ? -97.547 16.150 111.734 1.00 76.38 244 GLY A N 1
ATOM 2014 C CA . GLY A 1 244 ? -98.747 16.125 112.574 1.00 76.38 244 GLY A CA 1
ATOM 2015 C C . GLY A 1 244 ? -98.640 17.049 113.791 1.00 76.38 244 GLY A C 1
ATOM 2016 O O . GLY A 1 244 ? -99.487 17.929 113.956 1.00 76.38 244 GLY A O 1
ATOM 2017 N N . TYR A 1 245 ? -97.569 16.931 114.582 1.00 80.12 245 TYR A N 1
ATOM 2018 C CA . TYR A 1 245 ? -97.287 17.817 115.718 1.00 80.12 245 TYR A CA 1
ATOM 2019 C C . TYR A 1 245 ? -97.159 19.277 115.285 1.00 80.12 245 TYR A C 1
ATOM 2021 O O . TYR A 1 245 ? -97.734 20.151 115.925 1.00 80.12 245 TYR A O 1
ATOM 2029 N N . ARG A 1 246 ? -96.496 19.561 114.157 1.00 77.25 246 ARG A N 1
ATOM 2030 C CA . ARG A 1 246 ? -96.377 20.922 113.610 1.00 77.25 246 ARG A CA 1
ATOM 2031 C C . ARG A 1 246 ? -97.742 21.498 113.213 1.00 77.25 246 ARG A C 1
ATOM 2033 O O . ARG A 1 246 ? -98.007 22.668 113.471 1.00 77.25 246 ARG A O 1
ATOM 2040 N N . LYS A 1 247 ? -98.636 20.687 112.631 1.00 76.88 247 LYS A N 1
ATOM 2041 C CA . LYS A 1 247 ? -100.024 21.096 112.336 1.00 76.88 247 LYS A CA 1
ATOM 2042 C C . LYS A 1 247 ? -100.835 21.353 113.611 1.00 76.88 247 LYS A C 1
ATOM 2044 O O . LYS A 1 247 ? -101.561 22.342 113.659 1.00 76.88 247 LYS A O 1
ATOM 2049 N N . ALA A 1 248 ? -100.717 20.495 114.624 1.00 74.31 248 ALA A N 1
ATOM 2050 C CA . ALA A 1 248 ? -101.392 20.670 115.913 1.00 74.31 248 ALA A CA 1
ATOM 2051 C C . ALA A 1 248 ? -100.880 21.913 116.664 1.00 74.31 248 ALA A C 1
ATOM 2053 O O . ALA A 1 248 ? -101.678 22.713 117.144 1.00 74.31 248 ALA A O 1
ATOM 2054 N N . TRP A 1 249 ? -99.563 22.131 116.674 1.00 73.00 249 TRP A N 1
ATOM 2055 C CA . TRP A 1 249 ? -98.923 23.316 117.243 1.00 73.00 249 TRP A CA 1
ATOM 2056 C C . TRP A 1 249 ? -99.352 24.602 116.533 1.00 73.00 249 TRP A C 1
ATOM 2058 O O . TRP A 1 249 ? -99.725 25.566 117.191 1.00 73.00 249 TRP A O 1
ATOM 2068 N N . ASN A 1 250 ? -99.389 24.616 115.196 1.00 73.31 250 ASN A N 1
ATOM 2069 C CA . ASN A 1 250 ? -99.859 25.781 114.440 1.00 73.31 250 ASN A CA 1
ATOM 2070 C C . ASN A 1 250 ? -101.346 26.086 114.696 1.00 73.31 250 ASN A C 1
ATOM 2072 O O . ASN A 1 250 ? -101.723 27.257 114.741 1.00 73.31 250 ASN A O 1
ATOM 2076 N N . LYS A 1 251 ? -102.186 25.061 114.918 1.00 72.31 251 LYS A N 1
ATOM 2077 C CA . LYS A 1 251 ? -103.578 25.243 115.368 1.00 72.31 251 LYS A CA 1
ATOM 2078 C C . LYS A 1 251 ? -103.654 25.818 116.786 1.00 72.31 251 LYS A C 1
ATOM 2080 O O . LYS A 1 251 ? -104.391 26.771 116.987 1.00 72.31 251 LYS A O 1
ATOM 2085 N N . MET A 1 252 ? -102.864 25.309 117.739 1.00 65.31 252 MET A N 1
ATOM 2086 C CA . MET A 1 252 ? -102.802 25.870 119.100 1.00 65.31 252 MET A CA 1
ATOM 2087 C C . MET A 1 252 ? -102.296 27.316 119.113 1.00 65.31 252 MET A C 1
ATOM 2089 O O . MET A 1 252 ? -102.834 28.150 119.840 1.00 65.31 252 MET A O 1
ATOM 2093 N N . LYS A 1 253 ? -101.291 27.627 118.288 1.00 65.38 253 LYS A N 1
ATOM 2094 C CA . LYS A 1 253 ? -100.728 28.972 118.147 1.00 65.38 253 LYS A CA 1
ATOM 2095 C C . LYS A 1 253 ? -101.766 29.958 117.606 1.00 65.38 253 LYS A C 1
ATOM 2097 O O . LYS A 1 253 ? -101.970 30.997 118.218 1.00 65.38 253 LYS A O 1
ATOM 2102 N N . THR A 1 254 ? -102.492 29.589 116.550 1.00 62.44 254 THR A N 1
ATOM 2103 C CA . THR A 1 254 ? -103.576 30.422 115.994 1.00 62.44 254 THR A CA 1
ATOM 2104 C C . THR A 1 254 ? -104.760 30.583 116.955 1.00 62.44 254 THR A C 1
ATOM 2106 O O . THR A 1 254 ? -105.321 31.671 117.037 1.00 62.44 254 THR A O 1
ATOM 2109 N N . THR A 1 255 ? -105.107 29.568 117.758 1.00 59.91 255 THR A N 1
ATOM 2110 C CA . THR A 1 255 ? -106.124 29.718 118.819 1.00 59.91 255 THR A CA 1
ATOM 2111 C C . THR A 1 255 ? -105.659 30.580 119.996 1.00 59.91 255 THR A C 1
ATOM 2113 O O . THR A 1 255 ? -106.471 31.300 120.565 1.00 59.91 255 THR A O 1
ATOM 2116 N N . ASN A 1 256 ? -104.370 30.558 120.354 1.00 55.88 256 ASN A N 1
ATOM 2117 C CA . ASN A 1 256 ? -103.823 31.395 121.428 1.00 55.88 256 ASN A CA 1
ATOM 2118 C C . ASN A 1 256 ? -103.681 32.864 120.983 1.00 55.88 256 ASN A C 1
ATOM 2120 O O . ASN A 1 256 ? -104.032 33.779 121.723 1.00 55.88 256 ASN A O 1
ATOM 2124 N N . GLU A 1 257 ? -103.265 33.090 119.733 1.00 57.53 257 GLU A N 1
ATOM 2125 C CA . GLU A 1 257 ? -103.211 34.421 119.113 1.00 57.53 257 GLU A CA 1
ATOM 2126 C C . GLU A 1 257 ? -104.616 35.030 118.915 1.00 57.53 257 GLU A C 1
ATOM 2128 O O . GLU A 1 257 ? -104.767 36.247 118.993 1.00 57.53 257 GLU A O 1
ATOM 2133 N N . HIS A 1 258 ? -105.672 34.218 118.748 1.00 56.69 258 HIS A N 1
ATOM 2134 C CA . HIS A 1 258 ? -107.064 34.699 118.767 1.00 56.69 258 HIS A CA 1
ATOM 2135 C C . HIS A 1 258 ? -107.626 34.962 120.173 1.00 56.69 258 HIS A C 1
ATOM 2137 O O . HIS A 1 258 ? -108.468 35.845 120.325 1.00 56.69 258 HIS A O 1
ATOM 2143 N N . LEU A 1 259 ? -107.161 34.258 121.210 1.00 54.03 259 LEU A N 1
ATOM 2144 C CA . LEU A 1 259 ? -107.628 34.466 122.588 1.00 54.03 259 LEU A CA 1
ATOM 2145 C C . LEU A 1 259 ? -106.967 35.674 123.278 1.00 54.03 259 LEU A C 1
ATOM 2147 O O . LEU A 1 259 ? -107.583 36.276 124.154 1.00 54.03 259 LEU A O 1
ATOM 2151 N N . GLN A 1 260 ? -105.771 36.094 122.851 1.00 53.94 260 GLN A N 1
ATOM 2152 C CA . GLN A 1 260 ? -105.113 37.312 123.355 1.00 53.94 260 GLN A CA 1
ATOM 2153 C C . GLN A 1 260 ? -105.651 38.627 122.754 1.00 53.94 260 GLN A C 1
ATOM 2155 O O . GLN A 1 260 ? -105.286 39.700 123.228 1.00 53.94 260 GLN A O 1
ATOM 2160 N N . ALA A 1 261 ? -106.546 38.579 121.760 1.00 56.38 261 ALA A N 1
ATOM 2161 C CA . ALA A 1 261 ? -107.058 39.769 121.073 1.00 56.38 261 ALA A CA 1
ATOM 2162 C C . ALA A 1 261 ? -108.398 40.328 121.617 1.00 56.38 261 ALA A C 1
ATOM 2164 O O . ALA A 1 261 ? -108.870 41.330 121.083 1.00 56.38 261 ALA A O 1
ATOM 2165 N N . ILE A 1 262 ? -109.036 39.723 122.641 1.00 48.69 262 ILE A N 1
ATOM 2166 C CA . ILE A 1 262 ? -110.434 40.062 123.028 1.00 48.69 262 ILE A CA 1
ATOM 2167 C C . ILE A 1 262 ? -110.650 40.521 124.498 1.00 48.69 262 ILE A C 1
ATOM 2169 O O . ILE A 1 262 ? -111.746 40.978 124.810 1.00 48.69 262 ILE A O 1
ATOM 2173 N N . CYS A 1 263 ? -109.656 40.562 125.402 1.00 38.84 263 CYS A N 1
ATOM 2174 C CA . CYS A 1 263 ? -109.877 41.125 126.760 1.00 38.84 263 CYS A CA 1
ATOM 2175 C C . CYS A 1 263 ? -108.755 42.068 127.268 1.00 38.84 263 CYS A C 1
ATOM 2177 O O . CYS A 1 263 ? -107.598 41.653 127.292 1.00 38.84 263 CYS A O 1
ATOM 2179 N N . PRO A 1 264 ? -109.081 43.311 127.704 1.00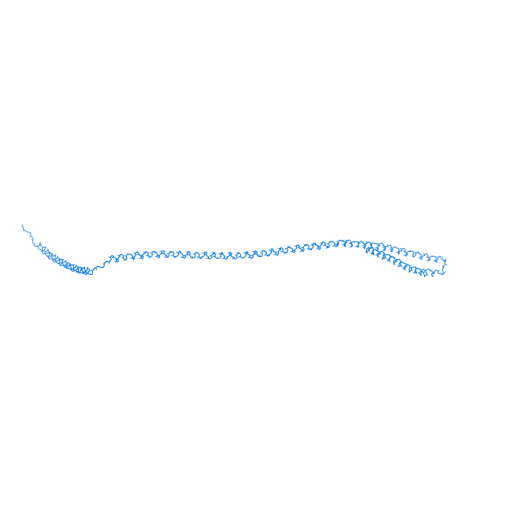 43.94 264 PRO A N 1
ATOM 2180 C CA . PRO A 1 264 ? -108.132 44.325 128.197 1.00 43.94 264 PRO A CA 1
ATOM 2181 C C . PRO A 1 264 ? -107.918 44.259 129.741 1.00 43.94 264 PRO A C 1
ATOM 2183 O O . PRO A 1 264 ? -108.543 43.427 130.402 1.00 43.94 264 PRO A O 1
ATOM 2186 N N . PRO A 1 265 ? -107.013 45.080 130.332 1.00 49.19 265 PRO A N 1
ATOM 2187 C CA . PRO A 1 265 ? -106.249 44.744 131.538 1.00 49.19 265 PRO A CA 1
ATOM 2188 C C . PRO A 1 265 ? -106.931 45.138 132.856 1.00 49.19 265 PRO A C 1
ATOM 2190 O O . PRO A 1 265 ? -107.700 46.098 132.918 1.00 49.19 265 PRO A O 1
ATOM 2193 N N . GLY A 1 266 ? -106.563 44.450 133.942 1.00 40.69 266 GLY A N 1
ATOM 2194 C CA . GLY A 1 266 ? -106.979 44.796 135.299 1.00 40.69 266 GLY A CA 1
ATOM 2195 C C . GLY A 1 266 ? -106.046 44.244 136.382 1.00 40.69 266 GLY A C 1
ATOM 2196 O O . GLY A 1 266 ? -106.043 43.039 136.598 1.00 40.69 266 GLY A O 1
ATOM 2197 N N . LYS A 1 267 ? -105.381 45.186 137.071 1.00 39.81 267 LYS A N 1
ATOM 2198 C CA . LYS A 1 267 ? -104.666 45.129 138.368 1.00 39.81 267 LYS A CA 1
ATOM 2199 C C . LYS A 1 267 ? -103.382 44.306 138.482 1.00 39.81 267 LYS A C 1
ATOM 2201 O O . LYS A 1 267 ? -103.423 43.073 138.320 1.00 39.81 267 LYS A O 1
#

Solvent-accessible surface area (backbone atoms only — not comparable to full-atom values): 14515 Å² total; per-residue (Å²): 108,74,66,56,55,51,50,53,50,56,50,52,51,52,53,49,53,50,52,52,52,52,51,53,50,51,53,52,49,50,53,50,50,55,48,51,53,51,49,45,47,59,69,46,49,63,70,28,64,91,41,71,91,37,72,68,35,53,51,53,53,51,50,50,52,53,54,50,51,53,53,50,51,56,48,50,55,55,50,52,55,50,50,55,52,51,53,52,52,51,53,52,52,54,51,53,49,51,55,51,51,54,60,57,62,71,64,45,72,64,58,56,48,48,53,51,51,53,50,51,53,50,52,53,51,51,50,54,51,51,51,53,49,50,53,51,50,51,54,49,51,54,49,49,52,50,49,52,53,52,52,50,52,50,50,54,52,50,55,49,48,57,50,49,54,52,51,51,51,54,51,49,57,50,47,55,50,50,52,54,51,50,51,52,51,50,52,51,50,50,54,51,49,54,52,49,54,48,51,51,48,51,56,71,69,56,70,81,72,56,71,68,58,55,54,50,53,52,51,51,52,53,51,49,52,52,49,50,53,50,48,54,50,51,49,52,50,50,52,50,49,52,52,47,51,52,53,53,49,52,50,53,50,55,54,50,61,58,62,70,72,77,73,86,91,82,135

pLDDT: mean 88.02, std 12.45, range [38.84, 98.44]

Sequence (267 aa):
MKDEIRHMRANAERDLQHHEAIIEEAEMRWVEVCRAVHEFKKDVLKTISKKKGSILATQKVMKYIEDMNRRRDNMKDKLCLKNVSLKVQRKKMLLQLRQKEEVGEALHDVDFQQLKIENAQFLETIEAKNQELIQLKLASGNTLQRLNAYKSKLQQSTEMSIHLDKEILLRNELLEKIESETLQAEEDRAKAEAVNKRLRRQLAEFQVPQVMVYVREKILTGDLEKTIKMWERKVEIAEMTLKGYRKAWNKMKTTNEHLQAICPPGK

Radius of gyration: 91.28 Å; Cα contacts (8 Å, |Δi|>4): 15; chains: 1; bounding box: 159×66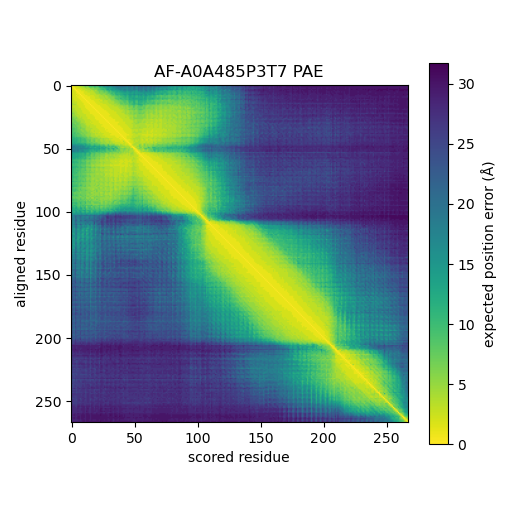×240 Å